Protein 2YC3 (pdb70)

Sequence (219 aa):
MEKSVSVILLAGGQGPKQYIPLLGQPIALYSFFTFSRMPEVKEIVVVCDPFFRDIFEEYEESIDVDLSFAIPGKEERQDSVYSGLQEIDVNSELVCIHDSARPLVNTEDVEKVLKDGSAVGAAVLGVPAKATIKEVNSDSLVVKTLDRKTLWEMQTPQVIKPELLLKKGFELVKSEGLEVTDDVSIVEYLKHPVYVSQGSSYTNIKVTTPDDDLLLAERILSSE

Secondary structure (DSSP, 8-state):
-TT-EEEEEE------GGGSEETTEEHHHHHHHHHHH-TTEEEEEEE--GGGHHHHHTTTTTSSSEEEEE---SSHHHHHHHHHTTS-TT-SEEEEEETT-TT--HHHHHHHHHHHHHHSEEEEEEE--S----B-TTS-B----S----EEEEEEEEE-HHHHHHHHHHHHHHT----STTHHHHHSSS--EEEE--TT-----SHHHHHHHHHHHT-

Solvent-accessible surface area: 12199 Å² total; per-residue (Å²): 173,132,87,14,2,0,0,0,0,16,3,23,48,151,106,59,72,14,20,59,72,1,121,68,44,31,0,0,6,37,0,0,40,13,0,4,162,5,80,41,0,64,11,0,0,0,0,0,50,66,163,37,76,114,43,0,83,134,69,50,170,94,20,106,13,86,20,38,41,7,93,32,34,185,94,66,47,56,11,8,103,27,0,3,92,87,18,42,147,116,8,112,10,0,0,7,0,10,2,18,17,5,14,6,59,46,131,14,0,68,88,0,8,131,18,0,58,62,43,0,2,3,4,0,0,6,36,30,168,72,125,84,100,121,89,64,119,110,91,111,78,50,170,44,178,90,228,140,102,79,88,98,57,9,4,0,25,1,6,84,15,132,21,9,75,127,0,23,116,56,23,178,92,113,69,52,126,41,97,78,70,32,7,17,20,115,79,18,211,74,83,55,104,58,2,91,14,33,100,54,3,35,77,4,83,56,97,99,16,32,105,54,0,56,141,39,35,90,183

Organism: Arabidopsis thaliana (NCBI:txid3702)

Radius of gyration: 17.46 Å; Cα contacts (8 Å, |Δi|>4): 418; chains: 1; bounding box: 42×39×46 Å

GO terms:
  GO:0050518 2-C-methyl-D-erythritol 4-phosphate cytidylyltransferase activity (F, IDA)
  GO:0019288 isopentenyl diphosphate biosynthetic process, methylerythritol 4-phosphate pathway (P, TAS)
  GO:0009507 chloroplast (C, HDA)
  GO:0009570 chloroplast stroma (C, HDA)

B-factor: mean 26.54, std 11.55, range [9.28, 81.13]

InterPro domains:
  IPR001228 2-C-methyl-D-erythritol 4-phosphate cytidylyltransferase [MF_00108] (78-298)
  IPR001228 2-C-methyl-D-erythritol 4-phosphate cytidylyltransferase [TIGR00453] (80-298)
  IPR018294 4-diphosphocytidyl-2C-methyl-D-erythritol synthase, conserved site [PS01295] (175-182)
  IPR029044 Nucleotide-diphospho-sugar transferases [G3DSA:3.90.550.10] (75-302)
  IPR029044 Nucleotide-diphospho-sugar transferases [SSF53448] (78-299)
  IPR034683 Cytidylyltransferase IspD/TarI [PF01128] (79-299)
  IPR034683 Cytidylyltransferase IspD/TarI [cd02516] (82-294)
  IPR050088 IspD/TarI cytidylyltransferase, baterial-type [PTHR32125] (73-301)

Structure (mmCIF, N/CA/C/O backbone):
data_2YC3
#
_entry.id   2YC3
#
_cell.length_a   74.600
_cell.length_b   74.600
_cell.length_c   220.500
_cell.angle_alpha   90.00
_cell.angle_beta   90.00
_cell.angle_gamma   120.00
#
_symmetry.space_group_name_H-M   'H 3 2'
#
loop_
_entity.id
_entity.type
_entity.pdbx_description
1 polymer '2-C-METHYL-D-ERYTHRITOL 4-PHOSPHATE CYTIDYLYLTRANSFERASE, CHLOROPLASTIC'
2 non-polymer 6-benzyl-5-chloro[1,2,4]triazolo[1,5-a]pyrimidin-7(3H)-one
3 non-polymer 'SODIUM ION'
4 non-polymer 'COPPER (II) ION'
5 non-polymer 'CADMIUM ION'
6 water water
#
loop_
_atom_site.group_PDB
_atom_site.id
_atom_site.type_symbol
_atom_site.label_atom_id
_atom_site.label_alt_id
_atom_site.label_comp_id
_atom_site.label_asym_id
_atom_site.label_entity_id
_atom_site.label_seq_id
_atom_site.pdbx_PDB_ins_code
_atom_site.Cartn_x
_atom_site.Cartn_y
_atom_site.Cartn_z
_atom_site.occupancy
_atom_site.B_iso_or_equiv
_atom_site.auth_seq_id
_atom_site.auth_comp_id
_atom_site.auth_asym_id
_atom_site.auth_atom_id
_atom_site.pdbx_PDB_model_num
ATOM 1 N N . MET A 1 1 ? -3.995 51.165 -11.030 1.00 43.55 75 MET A N 1
ATOM 2 C CA . MET A 1 1 ? -3.996 51.330 -9.523 1.00 45.32 75 MET A CA 1
ATOM 3 C C . MET A 1 1 ? -3.917 52.805 -9.181 1.00 43.61 75 MET A C 1
ATOM 4 O O . MET A 1 1 ? -2.974 53.513 -9.589 1.00 43.04 75 MET A O 1
ATOM 9 N N . GLU A 1 2 ? -4.907 53.255 -8.424 1.00 42.52 76 GLU A N 1
ATOM 10 C CA . GLU A 1 2 ? -4.989 54.620 -7.937 1.00 41.47 76 GLU A CA 1
ATOM 11 C C . GLU A 1 2 ? -3.795 54.945 -7.064 1.00 38.44 76 GLU A C 1
ATOM 12 O O . GLU A 1 2 ? -3.329 54.109 -6.284 1.00 38.50 76 GLU A O 1
ATOM 18 N N . LYS A 1 3 ? -3.292 56.162 -7.260 1.00 35.50 77 LYS A N 1
ATOM 19 C CA . LYS A 1 3 ? -2.197 56.685 -6.498 1.00 33.43 77 LYS A CA 1
ATOM 20 C C . LYS A 1 3 ? -1.030 55.725 -6.416 1.00 31.14 77 LYS A C 1
ATOM 21 O O . LYS A 1 3 ? -0.355 55.587 -5.375 1.00 32.76 77 LYS A O 1
ATOM 27 N N . SER A 1 4 ? -0.655 55.156 -7.543 1.00 28.45 78 SER A N 1
ATOM 28 C CA . SER A 1 4 ? 0.482 54.306 -7.606 1.00 27.68 78 SER A CA 1
ATOM 29 C C . SER A 1 4 ? 1.724 54.916 -8.344 1.00 24.98 78 SER A C 1
ATOM 30 O O . SER A 1 4 ? 2.873 54.425 -8.318 1.00 25.33 78 SER A O 1
ATOM 33 N N . VAL A 1 5 ? 1.488 55.985 -9.042 1.00 19.39 79 VAL A N 1
ATOM 34 C CA . VAL A 1 5 ? 2.522 56.549 -9.881 1.00 18.73 79 VAL A CA 1
ATOM 35 C C . VAL A 1 5 ? 3.051 57.838 -9.332 1.00 16.94 79 VAL A C 1
ATOM 36 O O . VAL A 1 5 ? 2.283 58.707 -8.896 1.00 16.51 79 VAL A O 1
ATOM 40 N N . SER A 1 6 ? 4.341 57.961 -9.339 1.00 16.59 80 SER A N 1
ATOM 41 C CA . SER A 1 6 ? 4.992 59.230 -9.105 1.00 17.17 80 SER A CA 1
ATOM 42 C C . SER A 1 6 ? 5.472 59.861 -10.383 1.00 17.45 80 SER A C 1
ATOM 43 O O . SER A 1 6 ? 6.177 59.168 -11.136 1.00 20.43 80 SER A O 1
ATOM 46 N N . VAL A 1 7 ? 5.174 61.087 -10.652 1.00 15.62 81 VAL A N 1
ATOM 47 C CA . VAL A 1 7 ? 5.631 61.816 -11.781 1.00 15.21 81 VAL A CA 1
ATOM 48 C C . VAL A 1 7 ? 6.839 62.609 -11.407 1.00 15.96 81 VAL A C 1
ATOM 49 O O . VAL A 1 7 ? 6.885 63.201 -10.344 1.00 18.94 81 VAL A O 1
ATOM 53 N N . ILE A 1 8 ? 7.861 62.576 -12.263 1.00 16.45 82 ILE A N 1
ATOM 54 C CA . ILE A 1 8 ? 8.958 63.531 -12.212 1.00 15.44 82 ILE A CA 1
ATOM 55 C C . ILE A 1 8 ? 8.835 64.425 -13.345 1.00 15.88 82 ILE A C 1
ATOM 56 O O . ILE A 1 8 ? 8.901 63.987 -14.526 1.00 17.32 82 ILE A O 1
ATOM 61 N N . LEU A 1 9 ? 8.501 65.719 -13.073 1.00 15.34 83 LEU A N 1
ATOM 62 C CA . LEU A 1 9 ? 8.286 66.686 -14.069 1.00 16.66 83 LEU A CA 1
ATOM 63 C C . LEU A 1 9 ? 9.569 67.515 -14.264 1.00 18.21 83 LEU A C 1
ATOM 64 O O . LEU A 1 9 ? 9.970 68.269 -13.362 1.00 19.16 83 LEU A O 1
ATOM 69 N N . LEU A 1 10 ? 10.186 67.373 -15.435 1.00 16.67 84 LEU A N 1
ATOM 70 C CA . LEU A 1 10 ? 11.466 68.005 -15.677 1.00 17.96 84 LEU A CA 1
ATOM 71 C C . LEU A 1 10 ? 11.205 69.396 -16.181 1.00 17.54 84 LEU A C 1
ATOM 72 O O . LEU A 1 10 ? 10.701 69.638 -17.275 1.00 18.90 84 LEU A O 1
ATOM 77 N N . ALA A 1 11 ? 11.583 70.353 -15.318 1.00 19.47 85 ALA A N 1
ATOM 78 C CA . ALA A 1 11 ? 11.341 71.771 -15.615 1.00 23.41 85 ALA A CA 1
ATOM 79 C C . ALA A 1 11 ? 12.587 72.623 -15.255 1.00 26.48 85 ALA A C 1
ATOM 80 O O . ALA A 1 11 ? 12.414 73.797 -14.844 1.00 29.04 85 ALA A O 1
ATOM 82 N N . GLY A 1 12 ? 13.763 72.044 -15.381 1.00 28.22 86 GLY A N 1
ATOM 83 C CA . GLY A 1 12 ? 15.051 72.697 -15.020 1.00 31.16 86 GLY A CA 1
ATOM 84 C C . GLY A 1 12 ? 15.835 73.293 -16.155 1.00 35.79 86 GLY A C 1
ATOM 85 O O . GLY A 1 12 ? 16.925 73.846 -15.920 1.00 36.97 86 GLY A O 1
ATOM 86 N N . GLY A 1 13 ? 15.370 73.204 -17.396 1.00 40.58 87 GLY A N 1
ATOM 87 C CA . GLY A 1 13 ? 16.099 73.834 -18.531 1.00 43.07 87 GLY A CA 1
ATOM 88 C C . GLY A 1 13 ? 16.158 75.377 -18.492 1.00 45.79 87 GLY A C 1
ATOM 89 O O . GLY A 1 13 ? 15.279 76.025 -17.903 1.00 44.38 87 GLY A O 1
ATOM 90 N N . GLN A 1 14 ? 17.196 75.957 -19.118 1.00 48.60 88 GLN A N 1
ATOM 91 C CA . GLN A 1 14 ? 17.531 77.403 -18.965 1.00 50.87 88 GLN A CA 1
ATOM 92 C C . GLN A 1 14 ? 17.840 78.184 -20.268 1.00 53.08 88 GLN A C 1
ATOM 93 O O . GLN A 1 14 ? 18.848 77.901 -20.982 1.00 54.68 88 GLN A O 1
ATOM 99 N N . GLY A 1 15 ? 17.019 79.207 -20.535 1.00 54.28 89 GLY A N 1
ATOM 100 C CA . GLY A 1 15 ? 17.117 80.028 -21.751 1.00 54.92 89 GLY A CA 1
ATOM 101 C C . GLY A 1 15 ? 18.494 80.617 -21.952 1.00 55.57 89 GLY A C 1
ATOM 102 O O . GLY A 1 15 ? 19.301 80.034 -22.671 1.00 57.40 89 GLY A O 1
ATOM 103 N N . PRO A 1 23 ? 12.901 81.024 -19.803 1.00 32.83 97 PRO A N 1
ATOM 104 C CA . PRO A 1 23 ? 12.962 79.624 -20.248 1.00 30.68 97 PRO A CA 1
ATOM 105 C C . PRO A 1 23 ? 11.661 79.200 -20.867 1.00 30.89 97 PRO A C 1
ATOM 106 O O . PRO A 1 23 ? 10.605 79.532 -20.313 1.00 29.05 97 PRO A O 1
ATOM 110 N N . LYS A 1 24 ? 11.738 78.419 -21.953 1.00 28.95 98 LYS A N 1
ATOM 111 C CA . LYS A 1 24 ? 10.630 78.177 -22.810 1.00 29.99 98 LYS A CA 1
ATOM 112 C C . LYS A 1 24 ? 9.514 77.464 -22.058 1.00 28.49 98 LYS A C 1
ATOM 113 O O . LYS A 1 24 ? 8.356 77.721 -22.339 1.00 29.37 98 LYS A O 1
ATOM 119 N N . GLN A 1 25 ? 9.843 76.642 -21.084 1.00 27.15 99 GLN A N 1
ATOM 120 C CA . GLN A 1 25 ? 8.826 75.896 -20.395 1.00 26.66 99 GLN A CA 1
ATOM 121 C C . GLN A 1 25 ? 7.961 76.727 -19.469 1.00 26.13 99 GLN A C 1
ATOM 122 O O . GLN A 1 25 ? 6.995 76.263 -18.978 1.00 25.11 99 GLN A O 1
ATOM 128 N N . TYR A 1 26 ? 8.338 77.990 -19.240 1.00 25.68 100 TYR A N 1
ATOM 129 C CA . TYR A 1 26 ? 7.519 78.889 -18.452 1.00 26.61 100 TYR A CA 1
ATOM 130 C C . TYR A 1 26 ? 6.813 79.926 -19.329 1.00 27.02 100 TYR A C 1
ATOM 131 O O . TYR A 1 26 ? 5.928 80.676 -18.849 1.00 29.88 100 TYR A O 1
ATOM 140 N N . ILE A 1 27 ? 7.097 79.985 -20.597 1.00 26.96 101 ILE A N 1
ATOM 141 C CA . ILE A 1 27 ? 6.382 80.874 -21.504 1.00 29.26 101 ILE A CA 1
ATOM 142 C C . ILE A 1 27 ? 4.923 80.435 -21.655 1.00 29.90 101 ILE A C 1
ATOM 143 O O . ILE A 1 27 ? 4.676 79.266 -21.724 1.00 27.82 101 ILE A O 1
ATOM 148 N N . PRO A 1 28 ? 3.932 81.355 -21.647 1.00 30.14 102 PRO A N 1
ATOM 149 C CA . PRO A 1 28 ? 2.540 80.893 -21.792 1.00 30.60 102 PRO A CA 1
ATOM 150 C C . PRO A 1 28 ? 2.066 80.446 -23.188 1.00 30.62 102 PRO A C 1
ATOM 151 O O . PRO A 1 28 ? 2.500 80.922 -24.247 1.00 32.31 102 PRO A O 1
ATOM 155 N N . LEU A 1 29 ? 1.060 79.574 -23.135 1.00 26.31 103 LEU A N 1
ATOM 156 C CA . LEU A 1 29 ? 0.241 79.190 -24.237 1.00 27.50 103 LEU A CA 1
ATOM 157 C C . LEU A 1 29 ? -1.155 79.530 -23.666 1.00 27.25 103 LEU A C 1
ATOM 158 O O . LEU A 1 29 ? -1.519 79.091 -22.562 1.00 26.28 103 LEU A O 1
ATOM 163 N N . LEU A 1 30 ? -1.900 80.418 -24.346 1.00 30.05 104 LEU A N 1
ATOM 164 C CA . LEU A 1 30 ? -3.268 80.764 -23.868 1.00 29.11 104 LEU A CA 1
ATOM 165 C C . LEU A 1 30 ? -3.298 81.187 -22.424 1.00 30.16 104 LEU A C 1
ATOM 166 O O . LEU A 1 30 ? -4.152 80.826 -21.644 1.00 31.78 104 LEU A O 1
ATOM 171 N N . GLY A 1 31 ? -2.240 81.935 -22.078 1.00 31.17 105 GLY A N 1
ATOM 172 C CA . GLY A 1 31 ? -2.041 82.481 -20.799 1.00 31.66 105 GLY A CA 1
ATOM 173 C C . GLY A 1 31 ? -1.557 81.656 -19.706 1.00 31.52 105 GLY A C 1
ATOM 174 O O . GLY A 1 31 ? -1.483 82.115 -18.569 1.00 33.59 105 GLY A O 1
ATOM 175 N N . GLN A 1 32 ? -1.202 80.392 -20.007 1.00 27.80 106 GLN A N 1
ATOM 176 C CA . GLN A 1 32 ? -0.794 79.550 -18.939 1.00 26.89 106 GLN A CA 1
ATOM 177 C C . GLN A 1 32 ? 0.649 79.064 -19.263 1.00 23.70 106 GLN A C 1
ATOM 178 O O . GLN A 1 32 ? 0.843 78.570 -20.339 1.00 25.19 106 GLN A O 1
ATOM 184 N N . PRO A 1 33 ? 1.540 79.164 -18.289 1.00 23.83 107 PRO A N 1
ATOM 185 C CA . PRO A 1 33 ? 2.922 78.692 -18.524 1.00 22.92 107 PRO A CA 1
ATOM 186 C C . PRO A 1 33 ? 2.870 77.256 -19.069 1.00 22.91 107 PRO A C 1
ATOM 187 O O . PRO A 1 33 ? 2.148 76.396 -18.512 1.00 23.72 107 PRO A O 1
ATOM 191 N N . ILE A 1 34 ? 3.662 77.044 -20.107 1.00 20.85 108 ILE A N 1
ATOM 192 C CA . ILE A 1 34 ? 3.766 75.704 -20.721 1.00 20.31 108 ILE A CA 1
ATOM 193 C C . ILE A 1 34 ? 3.897 74.590 -19.680 1.00 18.02 108 ILE A C 1
ATOM 194 O O . ILE A 1 34 ? 3.121 73.555 -19.842 1.00 18.09 108 ILE A O 1
ATOM 199 N N . ALA A 1 35 ? 4.709 74.663 -18.642 1.00 18.77 109 ALA A N 1
ATOM 200 C CA . ALA A 1 35 ? 4.933 73.583 -17.674 1.00 18.30 109 ALA A CA 1
ATOM 201 C C . ALA A 1 35 ? 3.651 73.147 -16.989 1.00 20.11 109 ALA A C 1
ATOM 202 O O . ALA A 1 35 ? 3.519 72.041 -16.575 1.00 20.41 109 ALA A O 1
ATOM 204 N N . LEU A 1 36 ? 2.720 74.079 -16.846 1.00 19.72 110 LEU A N 1
ATOM 205 C CA . LEU A 1 36 ? 1.526 73.750 -16.083 1.00 19.02 110 LEU A CA 1
ATOM 206 C C . LEU A 1 36 ? 0.601 72.849 -16.871 1.00 17.82 110 LEU A C 1
ATOM 207 O O . LEU A 1 36 ? -0.235 72.166 -16.261 1.00 18.32 110 LEU A O 1
ATOM 212 N N . TYR A 1 37 ? 0.654 72.872 -18.188 1.00 17.29 111 TYR A N 1
ATOM 213 C CA . TYR A 1 37 ? -0.241 72.015 -18.975 1.00 17.25 111 TYR A CA 1
ATOM 214 C C . TYR A 1 37 ? -0.078 70.535 -18.609 1.00 17.52 111 TYR A C 1
ATOM 215 O O . TYR A 1 37 ? -1.061 69.818 -18.285 1.00 17.39 111 TYR A O 1
ATOM 224 N N . SER A 1 38 ? 1.154 70.053 -18.723 1.00 16.41 112 SER A N 1
ATOM 225 C CA . SER A 1 38 ? 1.315 68.600 -18.409 1.00 16.39 112 SER A CA 1
ATOM 226 C C . SER A 1 38 ? 1.128 68.371 -16.930 1.00 15.86 112 SER A C 1
ATOM 227 O O . SER A 1 38 ? 0.627 67.336 -16.480 1.00 15.90 112 SER A O 1
ATOM 230 N N . PHE A 1 39 ? 1.550 69.333 -16.082 1.00 16.12 113 PHE A N 1
ATOM 231 C CA . PHE A 1 39 ? 1.398 69.247 -14.661 1.00 16.36 113 PHE A CA 1
ATOM 232 C C . PHE A 1 39 ? -0.100 68.920 -14.306 1.00 16.45 113 PHE A C 1
ATOM 233 O O . PHE A 1 39 ? -0.362 68.040 -13.498 1.00 16.55 113 PHE A O 1
ATOM 241 N N . PHE A 1 40 ? -0.995 69.702 -14.912 1.00 16.46 114 PHE A N 1
ATOM 242 C CA . PHE A 1 40 ? -2.418 69.506 -14.653 1.00 17.35 114 PHE A CA 1
ATOM 243 C C . PHE A 1 40 ? -2.958 68.232 -15.240 1.00 16.44 114 PHE A C 1
ATOM 244 O O . PHE A 1 40 ? -3.766 67.560 -14.634 1.00 17.00 114 PHE A O 1
ATOM 252 N N . THR A 1 41 ? -2.450 67.864 -16.407 1.00 15.55 115 THR A N 1
ATOM 253 C CA . THR A 1 41 ? -2.851 66.573 -17.036 1.00 15.30 115 THR A CA 1
ATOM 254 C C . THR A 1 41 ? -2.533 65.468 -16.043 1.00 15.31 115 THR A C 1
ATOM 255 O O . THR A 1 41 ? -3.367 64.604 -15.756 1.00 16.36 115 THR A O 1
ATOM 259 N N . PHE A 1 42 ? -1.331 65.427 -15.492 1.00 15.65 116 PHE A N 1
ATOM 260 C CA . PHE A 1 42 ? -0.973 64.391 -14.575 1.00 15.45 116 PHE A CA 1
ATOM 261 C C . PHE A 1 42 ? -1.791 64.479 -13.271 1.00 15.08 116 PHE A C 1
ATOM 262 O O . PHE A 1 42 ? -2.206 63.476 -12.719 1.00 16.45 116 PHE A O 1
ATOM 270 N N . SER A 1 43 ? -1.981 65.708 -12.794 1.00 16.60 117 SER A N 1
ATOM 271 C CA . SER A 1 43 ? -2.623 65.864 -11.463 1.00 16.67 117 SER A CA 1
ATOM 272 C C . SER A 1 43 ? -4.004 65.293 -11.446 1.00 18.29 117 SER A C 1
ATOM 273 O O . SER A 1 43 ? -4.428 64.805 -10.454 1.00 19.02 117 SER A O 1
ATOM 276 N N . ARG A 1 44 ? -4.693 65.347 -12.552 1.00 18.08 118 ARG A N 1
ATOM 277 C CA . ARG A 1 44 ? -6.092 64.901 -12.600 1.00 19.81 118 ARG A CA 1
ATOM 278 C C . ARG A 1 44 ? -6.224 63.380 -12.719 1.00 19.62 118 ARG A C 1
ATOM 279 O O . ARG A 1 44 ? -7.300 62.811 -12.571 1.00 21.19 118 ARG A O 1
ATOM 287 N N . MET A 1 45 ? -5.142 62.726 -13.084 1.00 16.78 119 MET A N 1
ATOM 288 C CA . MET A 1 45 ? -5.216 61.290 -13.268 1.00 16.82 119 MET A CA 1
ATOM 289 C C . MET A 1 45 ? -5.258 60.559 -11.940 1.00 16.25 119 MET A C 1
ATOM 290 O O . MET A 1 45 ? -4.368 60.723 -11.091 1.00 17.16 119 MET A O 1
ATOM 295 N N . PRO A 1 46 ? -6.232 59.685 -11.692 1.00 18.19 120 PRO A N 1
ATOM 296 C CA . PRO A 1 46 ? -6.288 59.001 -10.381 1.00 17.80 120 PRO A CA 1
ATOM 297 C C . PRO A 1 46 ? -5.058 58.168 -10.070 1.00 19.41 120 PRO A C 1
ATOM 298 O O . PRO A 1 46 ? -4.685 58.041 -8.891 1.00 20.89 120 PRO A O 1
ATOM 302 N N . GLU A 1 47 ? -4.397 57.626 -11.127 1.00 17.35 121 GLU A N 1
ATOM 303 C CA . GLU A 1 47 ? -3.205 56.877 -10.999 1.00 17.34 121 GLU A CA 1
ATOM 304 C C . GLU A 1 47 ? -2.060 57.663 -10.284 1.00 16.14 121 GLU A C 1
ATOM 305 O O . GLU A 1 47 ? -1.154 57.051 -9.724 1.00 18.03 121 GLU A O 1
ATOM 311 N N . VAL A 1 48 ? -2.050 58.956 -10.523 1.00 16.83 122 VAL A N 1
ATOM 312 C CA . VAL A 1 48 ? -0.909 59.749 -10.106 1.00 16.55 122 VAL A CA 1
ATOM 313 C C . VAL A 1 48 ? -1.124 60.206 -8.655 1.00 17.74 122 VAL A C 1
ATOM 314 O O . VAL A 1 48 ? -2.077 60.919 -8.349 1.00 19.56 122 VAL A O 1
ATOM 318 N N . LYS A 1 49 ? -0.142 59.805 -7.877 1.00 18.00 123 LYS A N 1
ATOM 319 C CA . LYS A 1 49 ? -0.121 60.092 -6.392 1.00 20.11 123 LYS A CA 1
ATOM 320 C C . LYS A 1 49 ? 0.581 61.392 -6.130 1.00 20.18 123 LYS A C 1
ATOM 321 O O . LYS A 1 49 ? 0.226 62.121 -5.192 1.00 20.59 123 LYS A O 1
ATOM 327 N N . GLU A 1 50 ? 1.645 61.642 -6.858 1.00 20.14 124 GLU A N 1
ATOM 328 C CA . GLU A 1 50 ? 2.528 62.731 -6.530 1.00 21.24 124 GLU A CA 1
ATOM 329 C C . GLU A 1 50 ? 3.219 63.210 -7.747 1.00 19.23 124 GLU A C 1
ATOM 330 O O . GLU A 1 50 ? 3.443 62.384 -8.645 1.00 17.25 124 GLU A O 1
ATOM 336 N N . ILE A 1 51 ? 3.607 64.497 -7.779 1.00 19.26 125 ILE A N 1
ATOM 337 C CA . ILE A 1 51 ? 4.409 65.114 -8.790 1.00 18.71 125 ILE A CA 1
ATOM 338 C C . ILE A 1 51 ? 5.614 65.742 -8.100 1.00 18.94 125 ILE A C 1
ATOM 339 O O . ILE A 1 51 ? 5.461 66.624 -7.266 1.00 22.07 125 ILE A O 1
ATOM 344 N N . VAL A 1 52 ? 6.798 65.261 -8.431 1.00 17.62 126 VAL A N 1
ATOM 345 C CA . VAL A 1 52 ? 8.060 65.867 -8.103 1.00 18.19 126 VAL A CA 1
ATOM 346 C C . VAL A 1 52 ? 8.461 66.780 -9.200 1.00 17.80 126 VAL A C 1
ATOM 347 O O . VAL A 1 52 ? 8.807 66.303 -10.310 1.00 17.93 126 VAL A O 1
ATOM 351 N N . VAL A 1 53 ? 8.409 68.101 -9.022 1.00 18.12 127 VAL A N 1
ATOM 352 C CA . VAL A 1 53 ? 8.807 69.039 -9.994 1.00 18.82 127 VAL A CA 1
ATOM 353 C C . VAL A 1 53 ? 10.299 69.296 -9.786 1.00 19.81 127 VAL A C 1
ATOM 354 O O . VAL A 1 53 ? 10.703 69.700 -8.728 1.00 21.20 127 VAL A O 1
ATOM 358 N N . VAL A 1 54 ? 11.043 69.169 -10.862 1.00 19.21 128 VAL A N 1
ATOM 359 C CA . VAL A 1 54 ? 12.487 69.488 -10.838 1.00 18.13 128 VAL A CA 1
ATOM 360 C C . VAL A 1 54 ? 12.616 70.819 -11.513 1.00 19.47 128 VAL A C 1
ATOM 361 O O . VAL A 1 54 ? 12.498 71.008 -12.676 1.00 20.82 128 VAL A O 1
ATOM 365 N N . CYS A 1 55 ? 12.899 71.843 -10.680 1.00 20.44 129 CYS A N 1
ATOM 366 C CA . CYS A 1 55 ? 12.981 73.191 -11.220 1.00 22.08 129 CYS A CA 1
ATOM 367 C C . CYS A 1 55 ? 13.842 74.063 -10.307 1.00 21.47 129 CYS A C 1
ATOM 368 O O . CYS A 1 55 ? 14.084 73.721 -9.186 1.00 21.22 129 CYS A O 1
ATOM 371 N N . ASP A 1 56 ? 14.367 75.076 -10.902 1.00 24.85 130 ASP A N 1
ATOM 372 C CA . ASP A 1 56 ? 15.074 76.093 -10.113 1.00 26.41 130 ASP A CA 1
ATOM 373 C C . ASP A 1 56 ? 14.120 76.679 -9.110 1.00 27.26 130 ASP A C 1
ATOM 374 O O . ASP A 1 56 ? 12.949 76.935 -9.455 1.00 25.84 130 ASP A O 1
ATOM 379 N N . PRO A 1 57 ? 14.556 76.814 -7.844 1.00 27.82 131 PRO A N 1
ATOM 380 C CA . PRO A 1 57 ? 13.743 77.491 -6.801 1.00 29.36 131 PRO A CA 1
ATOM 381 C C . PRO A 1 57 ? 12.978 78.735 -7.238 1.00 28.25 131 PRO A C 1
ATOM 382 O O . PRO A 1 57 ? 11.805 78.914 -6.785 1.00 29.62 131 PRO A O 1
ATOM 386 N N . PHE A 1 58 ? 13.525 79.504 -8.163 1.00 28.33 132 PHE A N 1
ATOM 387 C CA . PHE A 1 58 ? 12.906 80.702 -8.653 1.00 27.94 132 PHE A CA 1
ATOM 388 C C . PHE A 1 58 ? 11.517 80.435 -9.186 1.00 27.49 132 PHE A C 1
ATOM 389 O O . PHE A 1 58 ? 10.629 81.235 -8.993 1.00 28.78 132 PHE A O 1
ATOM 397 N N . PHE A 1 59 ? 11.273 79.248 -9.747 1.00 25.12 133 PHE A N 1
ATOM 398 C CA . PHE A 1 59 ? 10.004 79.024 -10.436 1.00 26.49 133 PHE A CA 1
ATOM 399 C C . PHE A 1 59 ? 9.062 78.202 -9.628 1.00 25.29 133 PHE A C 1
ATOM 400 O O . PHE A 1 59 ? 8.003 77.827 -10.143 1.00 25.54 133 PHE A O 1
ATOM 408 N N . ARG A 1 60 ? 9.429 77.758 -8.459 1.00 24.60 134 ARG A N 1
ATOM 409 C CA . ARG A 1 60 ? 8.553 76.968 -7.650 1.00 25.35 134 ARG A CA 1
ATOM 410 C C . ARG A 1 60 ? 7.130 77.472 -7.488 1.00 26.49 134 ARG A C 1
ATOM 411 O O . ARG A 1 60 ? 6.185 76.655 -7.449 1.00 25.27 134 ARG A O 1
ATOM 419 N N . ASP A 1 61 ? 6.987 78.774 -7.320 1.00 25.63 135 ASP A N 1
ATOM 420 C CA . ASP A 1 61 ? 5.669 79.345 -7.084 1.00 28.96 135 ASP A CA 1
ATOM 421 C C . ASP A 1 61 ? 4.709 79.100 -8.192 1.00 28.16 135 ASP A C 1
ATOM 422 O O . ASP A 1 61 ? 3.499 79.118 -7.993 1.00 29.42 135 ASP A O 1
ATOM 427 N N . ILE A 1 62 ? 5.210 78.908 -9.373 1.00 27.02 136 ILE A N 1
ATOM 428 C CA . ILE A 1 62 ? 4.385 78.584 -10.524 1.00 26.81 136 ILE A CA 1
ATOM 429 C C . ILE A 1 62 ? 3.509 77.355 -10.262 1.00 26.29 136 ILE A C 1
ATOM 430 O O . ILE A 1 62 ? 2.280 77.359 -10.583 1.00 25.41 136 ILE A O 1
ATOM 435 N N . PHE A 1 63 ? 4.109 76.377 -9.598 1.00 24.34 137 PHE A N 1
ATOM 436 C CA . PHE A 1 63 ? 3.449 75.140 -9.279 1.00 23.68 137 PHE A CA 1
ATOM 437 C C . PHE A 1 63 ? 2.814 75.181 -7.908 1.00 24.66 137 PHE A C 1
ATOM 438 O O . PHE A 1 63 ? 1.675 74.734 -7.762 1.00 26.24 137 PHE A O 1
ATOM 446 N N . GLU A 1 64 ? 3.489 75.782 -6.893 1.00 26.32 138 GLU A N 1
ATOM 447 C CA . GLU A 1 64 ? 2.988 75.759 -5.494 1.00 26.77 138 GLU A CA 1
ATOM 448 C C . GLU A 1 64 ? 1.639 76.496 -5.394 1.00 25.45 138 GLU A C 1
ATOM 449 O O . GLU A 1 64 ? 0.852 76.145 -4.556 1.00 26.39 138 GLU A O 1
ATOM 455 N N . GLU A 1 65 ? 1.412 77.438 -6.267 1.00 25.90 139 GLU A N 1
ATOM 456 C CA . GLU A 1 65 ? 0.144 78.162 -6.264 1.00 27.26 139 GLU A CA 1
ATOM 457 C C . GLU A 1 65 ? -1.055 77.225 -6.319 1.00 26.68 139 GLU A C 1
ATOM 458 O O . GLU A 1 65 ? -2.152 77.480 -5.768 1.00 28.65 139 GLU A O 1
ATOM 464 N N . TYR A 1 66 ? -0.890 76.148 -7.076 1.00 24.43 140 TYR A N 1
ATOM 465 C CA . TYR A 1 66 ? -1.953 75.182 -7.235 1.00 24.49 140 TYR A CA 1
ATOM 466 C C . TYR A 1 66 ? -1.968 74.013 -6.290 1.00 24.21 140 TYR A C 1
ATOM 467 O O . TYR A 1 66 ? -2.779 73.069 -6.471 1.00 23.58 140 TYR A O 1
ATOM 476 N N . GLU A 1 67 ? -1.041 73.940 -5.343 1.00 24.32 141 GLU A N 1
ATOM 477 C CA . GLU A 1 67 ? -0.959 72.832 -4.462 1.00 26.46 141 GLU A CA 1
ATOM 478 C C . GLU A 1 67 ? -2.224 72.376 -3.781 1.00 27.92 141 GLU A C 1
ATOM 479 O O . GLU A 1 67 ? -2.481 71.209 -3.672 1.00 27.93 141 GLU A O 1
ATOM 485 N N . GLU A 1 68 ? -3.050 73.295 -3.280 1.00 29.69 142 GLU A N 1
ATOM 486 C CA . GLU A 1 68 ? -4.208 72.800 -2.572 1.00 31.65 142 GLU A CA 1
ATOM 487 C C . GLU A 1 68 ? -5.343 72.427 -3.523 1.00 32.23 142 GLU A C 1
ATOM 488 O O . GLU A 1 68 ? -6.298 71.791 -3.104 1.00 35.25 142 GLU A O 1
ATOM 494 N N . SER A 1 69 ? -5.229 72.840 -4.785 1.00 28.26 143 SER A N 1
ATOM 495 C CA . SER A 1 69 ? -6.229 72.603 -5.805 1.00 29.80 143 SER A CA 1
ATOM 496 C C . SER A 1 69 ? -6.072 71.323 -6.587 1.00 27.99 143 SER A C 1
ATOM 497 O O . SER A 1 69 ? -6.970 70.942 -7.299 1.00 31.82 143 SER A O 1
ATOM 500 N N . ILE A 1 70 ? -4.921 70.726 -6.485 1.00 26.19 144 ILE A N 1
ATOM 501 C CA . ILE A 1 70 ? -4.598 69.533 -7.280 1.00 25.19 144 ILE A CA 1
ATOM 502 C C . ILE A 1 70 ? -4.698 68.312 -6.433 1.00 24.88 144 ILE A C 1
ATOM 503 O O . ILE A 1 70 ? -4.368 68.357 -5.210 1.00 28.39 144 ILE A O 1
ATOM 508 N N . ASP A 1 71 ? -5.102 67.180 -7.050 1.00 24.54 145 ASP A N 1
ATOM 509 C CA . ASP A 1 71 ? -5.266 65.962 -6.302 1.00 26.35 145 ASP A CA 1
ATOM 510 C C . ASP A 1 71 ? -4.000 65.050 -6.365 1.00 25.26 145 ASP A C 1
ATOM 511 O O . ASP A 1 71 ? -4.067 63.846 -6.677 1.00 24.71 145 ASP A O 1
ATOM 516 N N . VAL A 1 72 ? -2.874 65.668 -6.064 1.00 24.17 146 VAL A N 1
ATOM 517 C CA . VAL A 1 72 ? -1.623 64.979 -5.914 1.00 23.31 146 VAL A CA 1
ATOM 518 C C . VAL A 1 72 ? -0.833 65.698 -4.821 1.00 23.80 146 VAL A C 1
ATOM 519 O O . VAL A 1 72 ? -1.110 66.872 -4.524 1.00 26.03 146 VAL A O 1
ATOM 523 N N . ASP A 1 73 ? 0.157 65.005 -4.303 1.00 21.46 147 ASP A N 1
ATOM 524 C CA . ASP A 1 73 ? 1.194 65.608 -3.468 1.00 22.83 147 ASP A CA 1
ATOM 525 C C . ASP A 1 73 ? 2.183 66.266 -4.391 1.00 22.59 147 ASP A C 1
ATOM 526 O O . ASP A 1 73 ? 2.489 65.759 -5.468 1.00 26.16 147 ASP A O 1
ATOM 531 N N . LEU A 1 74 ? 2.709 67.402 -3.978 1.00 23.71 148 LEU A N 1
ATOM 532 C CA . LEU A 1 74 ? 3.656 68.152 -4.706 1.00 22.40 148 LEU A CA 1
ATOM 533 C C . LEU A 1 74 ? 4.923 68.203 -3.919 1.00 22.95 148 LEU A C 1
ATOM 534 O O . LEU A 1 74 ? 4.933 68.615 -2.719 1.00 25.96 148 LEU A O 1
ATOM 539 N N .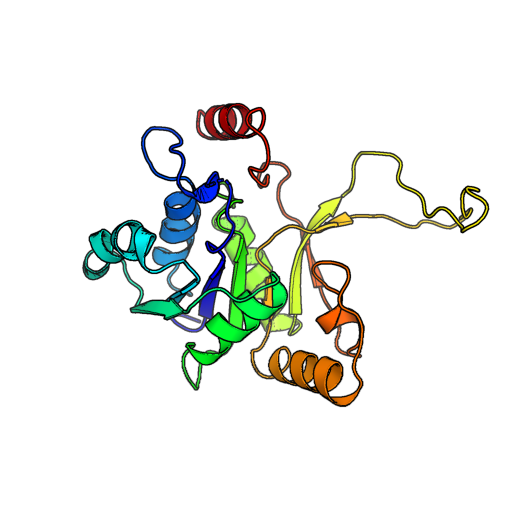 SER A 1 75 ? 5.982 67.918 -4.620 1.00 23.32 149 SER A N 1
ATOM 540 C CA . SER A 1 75 ? 7.373 67.965 -4.062 1.00 23.33 149 SER A CA 1
ATOM 541 C C . SER A 1 75 ? 8.253 68.614 -5.122 1.00 23.54 149 SER A C 1
ATOM 542 O O . SER A 1 75 ? 7.897 68.689 -6.319 1.00 22.52 149 SER A O 1
ATOM 545 N N . PHE A 1 76 ? 9.442 69.083 -4.676 1.00 21.36 150 PHE A N 1
ATOM 546 C CA . PHE A 1 76 ? 10.392 69.744 -5.547 1.00 20.28 150 PHE A CA 1
ATOM 547 C C . PHE A 1 76 ? 11.758 69.051 -5.408 1.00 20.34 150 PHE A C 1
ATOM 548 O O . PHE A 1 76 ? 12.072 68.475 -4.366 1.00 23.57 150 PHE A O 1
ATOM 556 N N . ALA A 1 77 ? 12.484 69.123 -6.510 1.00 20.46 151 ALA A N 1
ATOM 557 C CA . ALA A 1 77 ? 13.878 68.718 -6.505 1.00 20.53 151 ALA A CA 1
ATOM 558 C C . ALA A 1 77 ? 14.650 69.732 -7.306 1.00 20.33 151 ALA A C 1
ATOM 559 O O . ALA A 1 77 ? 14.185 70.468 -8.180 1.00 20.57 151 ALA A O 1
ATOM 561 N N . ILE A 1 78 ? 15.968 69.765 -6.975 1.00 22.38 152 ILE A N 1
ATOM 562 C CA . ILE A 1 78 ? 16.843 70.682 -7.629 1.00 24.48 152 ILE A CA 1
ATOM 563 C C . ILE A 1 78 ? 17.363 70.134 -8.932 1.00 21.46 152 ILE A C 1
ATOM 564 O O . ILE A 1 78 ? 17.775 68.963 -8.888 1.00 24.65 152 ILE A O 1
ATOM 569 N N . PRO A 1 79 ? 17.381 70.909 -10.016 1.00 22.28 153 PRO A N 1
ATOM 570 C CA . PRO A 1 79 ? 17.967 70.453 -11.267 1.00 22.40 153 PRO A CA 1
ATOM 571 C C . PRO A 1 79 ? 19.434 70.098 -11.107 1.00 23.39 153 PRO A C 1
ATOM 572 O O . PRO A 1 79 ? 20.136 70.678 -10.270 1.00 26.81 153 PRO A O 1
ATOM 576 N N . GLY A 1 80 ? 19.842 69.111 -11.878 1.00 22.78 154 GLY A N 1
ATOM 577 C CA . GLY A 1 80 ? 21.253 68.813 -12.037 1.00 24.89 154 GLY A CA 1
ATOM 578 C C . GLY A 1 80 ? 21.801 69.373 -13.293 1.00 24.33 154 GLY A C 1
ATOM 579 O O . GLY A 1 80 ? 21.196 70.110 -14.072 1.00 24.84 154 GLY A O 1
ATOM 580 N N . LYS A 1 81 ? 23.044 68.971 -13.589 1.00 25.72 155 LYS A N 1
ATOM 581 C CA . LYS A 1 81 ? 23.692 69.576 -14.770 1.00 26.92 155 LYS A CA 1
ATOM 582 C C . LYS A 1 81 ? 23.142 69.151 -16.114 1.00 25.39 155 LYS A C 1
ATOM 583 O O . LYS A 1 81 ? 22.958 69.925 -17.020 1.00 26.98 155 LYS A O 1
ATOM 589 N N A GLU A 1 82 ? 22.865 67.861 -16.228 0.50 24.26 156 GLU A N 1
ATOM 590 N N B GLU A 1 82 ? 22.894 67.852 -16.246 0.50 24.72 156 GLU A N 1
ATOM 591 C CA A GLU A 1 82 ? 22.362 67.301 -17.468 0.50 23.54 156 GLU A CA 1
ATOM 592 C CA B GLU A 1 82 ? 22.377 67.292 -17.490 0.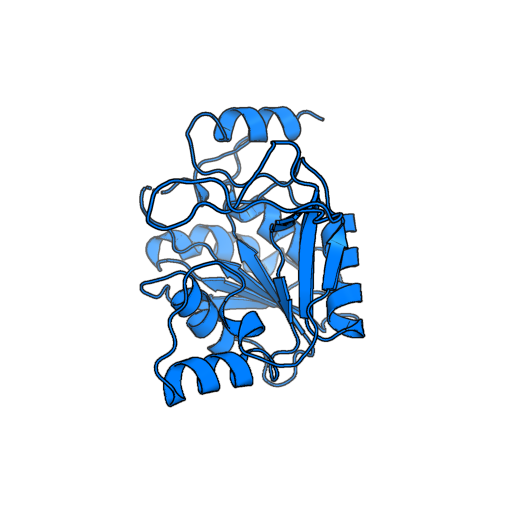50 24.20 156 GLU A CA 1
ATOM 593 C C A GLU A 1 82 ? 20.967 66.728 -17.137 0.50 21.17 156 GLU A C 1
ATOM 594 C C B GLU A 1 82 ? 20.983 66.713 -17.144 0.50 21.67 156 GLU A C 1
ATOM 595 O O A GLU A 1 82 ? 20.651 66.548 -15.965 0.50 21.84 156 GLU A O 1
ATOM 596 O O B GLU A 1 82 ? 20.683 66.523 -15.970 0.50 22.15 156 GLU A O 1
ATOM 607 N N . ARG A 1 83 ? 20.214 66.431 -18.180 1.00 21.64 157 ARG A N 1
ATOM 608 C CA . ARG A 1 83 ? 18.858 65.948 -17.982 1.00 19.37 157 ARG A CA 1
ATOM 609 C C . ARG A 1 83 ? 18.800 64.735 -17.055 1.00 19.18 157 ARG A C 1
ATOM 610 O O . ARG A 1 83 ? 17.973 64.621 -16.166 1.00 18.53 157 ARG A O 1
ATOM 618 N N . GLN A 1 84 ? 19.691 63.749 -17.299 1.00 18.57 158 GLN A N 1
ATOM 619 C CA . GLN A 1 84 ? 19.739 62.578 -16.440 1.00 19.77 158 GLN A CA 1
ATOM 620 C C . GLN A 1 84 ? 19.990 62.805 -14.979 1.00 17.95 158 GLN A C 1
ATOM 621 O O . GLN A 1 84 ? 19.541 62.088 -14.079 1.00 19.91 158 GLN A O 1
ATOM 627 N N . ASP A 1 85 ? 20.756 63.882 -14.690 1.00 20.73 159 ASP A N 1
ATOM 628 C CA . ASP A 1 85 ? 21.014 64.318 -13.333 1.00 19.78 159 ASP A CA 1
ATOM 629 C C . ASP A 1 85 ? 19.764 64.911 -12.641 1.00 17.81 159 ASP A C 1
ATOM 630 O O . ASP A 1 85 ? 19.526 64.653 -11.457 1.00 19.64 159 ASP A O 1
ATOM 635 N N . SER A 1 86 ? 18.993 65.594 -13.453 1.00 18.60 160 SER A N 1
ATOM 636 C CA . SER A 1 86 ? 17.682 66.113 -13.051 1.00 17.67 160 SER A CA 1
ATOM 637 C C . SER A 1 86 ? 16.700 64.960 -12.747 1.00 18.00 160 SER A C 1
ATOM 638 O O . SER A 1 86 ? 15.998 64.980 -11.754 1.00 18.22 160 SER A O 1
ATOM 641 N N . VAL A 1 87 ? 16.729 63.955 -13.643 1.00 16.67 161 VAL A N 1
ATOM 642 C CA . VAL A 1 87 ? 15.963 62.751 -13.355 1.00 15.72 161 VAL A CA 1
ATOM 643 C C . VAL A 1 87 ? 16.352 62.175 -12.024 1.00 16.85 161 VAL A C 1
ATOM 644 O O . VAL A 1 87 ? 15.495 61.804 -11.215 1.00 16.89 161 VAL A O 1
ATOM 648 N N . TYR A 1 88 ? 17.679 62.009 -11.767 1.00 18.96 162 TYR A N 1
ATOM 649 C CA . TYR A 1 88 ? 18.114 61.354 -10.568 1.00 18.40 162 TYR A CA 1
ATOM 650 C C . TYR A 1 88 ? 17.707 62.174 -9.297 1.00 17.81 162 TYR A C 1
ATOM 651 O O . TYR A 1 88 ? 17.336 61.594 -8.319 1.00 18.14 162 TYR A O 1
ATOM 660 N N . SER A 1 89 ? 17.784 63.481 -9.419 1.00 19.11 163 SER A N 1
ATOM 661 C CA . SER A 1 89 ? 17.397 64.377 -8.337 1.00 18.83 163 SER A CA 1
ATOM 662 C C . SER A 1 89 ? 15.931 64.215 -7.978 1.00 18.23 163 SER A C 1
ATOM 663 O O . SER A 1 89 ? 15.575 63.963 -6.833 1.00 20.18 163 SER A O 1
ATOM 666 N N . GLY A 1 90 ? 15.092 64.095 -9.020 1.00 17.21 164 GLY A N 1
ATOM 667 C CA . GLY A 1 90 ? 13.673 63.893 -8.791 1.00 18.18 164 GLY A CA 1
ATOM 668 C C . GLY A 1 90 ? 13.450 62.561 -8.213 1.00 17.28 164 GLY A C 1
ATOM 669 O O . GLY A 1 90 ? 12.604 62.373 -7.330 1.00 17.93 164 GLY A O 1
ATOM 670 N N . LEU A 1 91 ? 14.186 61.548 -8.715 1.00 17.61 165 LEU A N 1
ATOM 671 C CA . LEU A 1 91 ? 14.014 60.232 -8.263 1.00 19.12 165 LEU A CA 1
ATOM 672 C C . LEU A 1 91 ? 14.226 60.079 -6.707 1.00 20.33 165 LEU A C 1
ATOM 673 O O . LEU A 1 91 ? 13.598 59.239 -6.055 1.00 19.78 165 LEU A O 1
ATOM 678 N N . GLN A 1 92 ? 15.118 60.915 -6.148 1.00 21.12 166 GLN A N 1
ATOM 679 C CA . GLN A 1 92 ? 15.405 60.789 -4.730 1.00 22.46 166 GLN A CA 1
ATOM 680 C C . GLN A 1 92 ? 14.241 61.318 -3.880 1.00 23.05 166 GLN A C 1
ATOM 681 O O . GLN A 1 92 ? 14.233 61.053 -2.692 1.00 23.38 166 GLN A O 1
ATOM 687 N N . GLU A 1 93 ? 13.312 62.049 -4.500 1.00 21.03 167 GLU A N 1
ATOM 688 C CA . GLU A 1 93 ? 12.142 62.589 -3.815 1.00 19.76 167 GLU A CA 1
ATOM 689 C C . GLU A 1 93 ? 10.850 61.843 -3.898 1.00 21.08 167 GLU A C 1
ATOM 690 O O . GLU A 1 93 ? 9.863 62.183 -3.244 1.00 22.08 167 GLU A O 1
ATOM 696 N N . ILE A 1 94 ? 10.819 60.799 -4.734 1.00 20.09 168 ILE A N 1
ATOM 697 C CA . ILE A 1 94 ? 9.560 60.078 -4.871 1.00 20.08 168 ILE A CA 1
ATOM 698 C C . ILE A 1 94 ? 9.251 59.190 -3.658 1.00 20.46 168 ILE A C 1
ATOM 699 O O . ILE A 1 94 ? 10.142 58.817 -2.865 1.00 24.19 168 ILE A O 1
ATOM 704 N N . ASP A 1 95 ? 8.009 58.784 -3.491 1.00 24.15 169 ASP A N 1
ATOM 705 C CA . ASP A 1 95 ? 7.587 57.935 -2.427 1.00 26.61 169 ASP A CA 1
A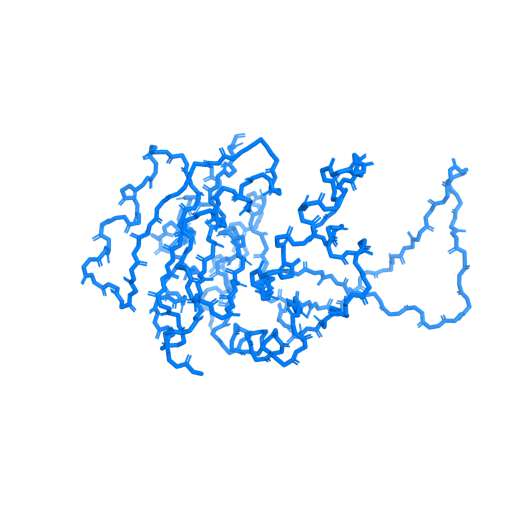TOM 706 C C . ASP A 1 95 ? 8.378 56.676 -2.325 1.00 30.56 169 ASP A C 1
ATOM 707 O O . ASP A 1 95 ? 8.714 56.108 -3.344 1.00 31.77 169 ASP A O 1
ATOM 712 N N . VAL A 1 96 ? 8.684 56.220 -1.128 1.00 32.73 170 VAL A N 1
ATOM 713 C CA . VAL A 1 96 ? 9.416 54.991 -0.892 1.00 35.69 170 VAL A CA 1
ATOM 714 C C . VAL A 1 96 ? 8.668 53.744 -1.424 1.00 36.81 170 VAL A C 1
ATOM 715 O O . VAL A 1 96 ? 9.295 52.681 -1.523 1.00 40.59 170 VAL A O 1
ATOM 719 N N . ASN A 1 97 ? 7.374 53.817 -1.698 1.00 38.05 171 ASN A N 1
ATOM 720 C CA . ASN A 1 97 ? 6.684 52.641 -2.205 1.00 38.88 171 ASN A CA 1
ATOM 721 C C . ASN A 1 97 ? 5.983 52.920 -3.547 1.00 36.27 171 ASN A C 1
ATOM 722 O O . ASN A 1 97 ? 5.056 52.206 -3.885 1.00 33.47 171 ASN A O 1
ATOM 727 N N . SER A 1 98 ? 6.333 53.952 -4.356 1.00 34.33 172 SER A N 1
ATOM 728 C CA . SER A 1 98 ? 5.519 54.112 -5.598 1.00 32.02 172 SER A CA 1
ATOM 729 C C . SER A 1 98 ? 5.975 52.965 -6.525 1.00 30.38 172 SER A C 1
ATOM 730 O O . SER A 1 98 ? 7.126 52.507 -6.473 1.00 28.70 172 SER A O 1
ATOM 733 N N . GLU A 1 99 ? 5.020 52.508 -7.284 1.00 28.24 173 GLU A N 1
ATOM 734 C CA . GLU A 1 99 ? 5.287 51.287 -8.071 1.00 27.99 173 GLU A CA 1
ATOM 735 C C . GLU A 1 99 ? 5.875 51.654 -9.396 1.00 22.98 173 GLU A C 1
ATOM 736 O O . GLU A 1 99 ? 6.533 50.852 -10.063 1.00 21.89 173 GLU A O 1
ATOM 742 N N . LEU A 1 100 ? 5.795 52.907 -9.710 1.00 20.84 174 LEU A N 1
ATOM 743 C CA . LEU A 1 100 ? 6.122 53.372 -11.028 1.00 18.45 174 LEU A CA 1
ATOM 744 C C . LEU A 1 100 ? 6.485 54.856 -11.065 1.00 16.35 174 LEU A C 1
ATOM 745 O O . LEU A 1 100 ? 5.818 55.645 -10.364 1.00 16.98 174 LEU A O 1
ATOM 750 N N . VAL A 1 101 ? 7.519 55.246 -11.795 1.00 16.42 175 VAL A N 1
ATOM 751 C CA . VAL A 1 101 ? 7.859 56.600 -11.984 1.00 17.05 175 VAL A CA 1
ATOM 752 C C . VAL A 1 101 ? 7.658 56.989 -13.437 1.00 15.26 175 VAL A C 1
ATOM 753 O O . VAL A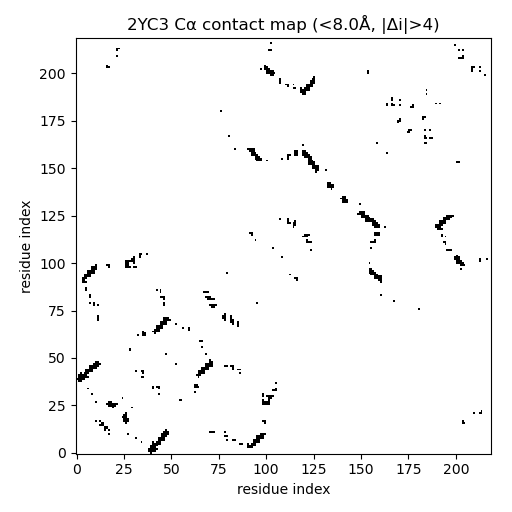 1 101 ? 7.925 56.216 -14.313 1.00 16.35 175 VAL A O 1
ATOM 757 N N . CYS A 1 102 ? 7.084 58.159 -13.620 1.00 14.92 176 CYS A N 1
ATOM 758 C CA . CYS A 1 102 ? 6.688 58.710 -14.902 1.00 14.80 176 CYS A CA 1
ATOM 759 C C . CYS A 1 102 ? 7.433 59.986 -15.144 1.00 14.60 176 CYS A C 1
ATOM 760 O O . CYS A 1 102 ? 7.053 60.999 -14.498 1.00 16.25 176 CYS A O 1
ATOM 763 N N . ILE A 1 103 ? 8.446 59.991 -15.964 1.00 14.56 177 ILE A N 1
ATOM 764 C CA . ILE A 1 103 ? 9.323 61.124 -16.239 1.00 14.25 177 ILE A CA 1
ATOM 765 C C . ILE A 1 103 ? 8.816 61.864 -17.408 1.00 13.55 177 ILE A C 1
ATOM 766 O O . ILE A 1 103 ? 8.632 61.246 -18.468 1.00 14.51 177 ILE A O 1
ATOM 771 N N . HIS A 1 104 ? 8.583 63.170 -17.292 1.00 13.53 178 HIS A N 1
ATOM 772 C CA . HIS A 1 104 ? 8.035 63.927 -18.332 1.00 13.61 178 HIS A CA 1
ATOM 773 C C . HIS A 1 104 ? 8.797 65.219 -18.558 1.00 15.71 178 HIS A C 1
ATOM 774 O O . HIS A 1 104 ? 9.053 65.911 -17.574 1.00 15.64 178 HIS A O 1
ATOM 781 N N . ASP A 1 105 ? 9.067 65.553 -19.808 1.00 15.23 179 ASP A N 1
ATOM 782 C CA . ASP A 1 105 ? 9.641 66.835 -20.115 1.00 15.65 179 ASP A CA 1
ATOM 783 C C . ASP A 1 105 ? 8.489 67.861 -20.068 1.00 17.44 179 ASP A C 1
ATOM 784 O O . ASP A 1 105 ? 7.588 67.801 -20.871 1.00 17.96 179 ASP A O 1
ATOM 789 N N . SER A 1 106 ? 8.665 68.864 -19.237 1.00 16.55 180 SER A N 1
ATOM 790 C CA . SER A 1 106 ? 7.682 69.943 -19.130 1.00 18.10 180 SER A CA 1
ATOM 791 C C . SER A 1 106 ? 7.513 70.741 -20.423 1.00 18.42 180 SER A C 1
ATOM 792 O O . SER A 1 106 ? 6.487 71.409 -20.653 1.00 20.74 180 SER A O 1
ATOM 795 N N . ALA A 1 107 ? 8.507 70.690 -21.288 1.00 18.61 181 ALA A N 1
ATOM 796 C CA . ALA A 1 107 ? 8.362 71.281 -22.588 1.00 19.93 181 ALA A CA 1
ATOM 797 C C . ALA A 1 107 ? 7.488 70.550 -23.600 1.00 19.43 181 ALA A C 1
ATOM 798 O O . ALA A 1 107 ? 7.342 70.930 -24.750 1.00 20.67 181 ALA A O 1
ATOM 800 N N . ARG A 1 108 ? 6.828 69.451 -23.112 1.00 18.46 182 ARG A N 1
ATOM 801 C CA . ARG A 1 108 ? 5.801 68.749 -23.894 1.00 17.70 182 ARG A CA 1
ATOM 802 C C . ARG A 1 108 ? 4.416 68.953 -23.248 1.00 17.90 182 ARG A C 1
ATOM 803 O O . ARG A 1 108 ? 3.914 68.100 -22.513 1.00 16.72 182 ARG A O 1
ATOM 811 N N . PRO A 1 109 ? 3.788 70.102 -23.538 1.00 17.10 183 PRO A N 1
ATOM 812 C CA . PRO A 1 109 ? 2.616 70.420 -22.811 1.00 18.11 183 PRO A CA 1
ATOM 813 C C . PRO A 1 109 ? 1.363 69.704 -23.298 1.00 17.67 183 PRO A C 1
ATOM 814 O O . PRO A 1 109 ? 0.304 69.751 -22.658 1.00 19.02 183 PRO A O 1
ATOM 818 N N . LEU A 1 110 ? 1.439 69.220 -24.528 1.00 16.63 184 LEU A N 1
ATOM 819 C CA . LEU A 1 110 ? 0.288 68.778 -25.233 1.00 18.97 184 LEU A CA 1
ATOM 820 C C . LEU A 1 110 ? 0.002 67.294 -25.040 1.00 16.52 184 LEU A C 1
ATOM 821 O O . LEU A 1 110 ? -0.877 66.766 -25.661 1.00 17.82 184 LEU A O 1
ATOM 826 N N . VAL A 1 111 ? 0.768 66.605 -24.243 1.00 17.14 185 VAL A N 1
ATOM 827 C CA . VAL A 1 111 ? 0.581 65.141 -24.065 1.00 16.09 185 VAL A CA 1
ATOM 828 C C . VAL A 1 111 ? -0.900 64.909 -23.646 1.00 16.38 185 VAL A C 1
ATOM 829 O O . VAL A 1 111 ? -1.420 65.582 -22.760 1.00 17.68 185 VAL A O 1
ATOM 833 N N . ASN A 1 112 ? -1.510 63.925 -24.268 1.00 16.38 186 ASN A N 1
ATOM 834 C CA . ASN A 1 112 ? -2.907 63.623 -24.037 1.00 16.65 186 ASN A CA 1
ATOM 835 C C . ASN A 1 112 ? -3.071 62.646 -22.898 1.00 15.14 186 ASN A C 1
ATOM 836 O O . ASN A 1 112 ? -2.213 61.732 -22.780 1.00 14.88 186 ASN A O 1
ATOM 841 N N . THR A 1 113 ? -4.093 62.824 -22.083 1.00 15.25 187 THR A N 1
ATOM 842 C CA . THR A 1 113 ? -4.348 61.872 -20.997 1.00 14.83 187 THR A CA 1
ATOM 843 C C . THR A 1 113 ? -4.365 60.462 -21.480 1.00 14.17 187 THR A C 1
ATOM 844 O O . THR A 1 113 ? -3.797 59.579 -20.863 1.00 15.37 187 THR A O 1
ATOM 848 N N . GLU A 1 114 ? -5.006 60.231 -22.614 1.00 15.67 188 GLU A N 1
ATOM 849 C CA . GLU A 1 114 ? -5.146 58.889 -23.084 1.00 17.26 188 GLU A CA 1
ATOM 850 C C . GLU A 1 114 ? -3.788 58.241 -23.401 1.00 15.74 188 GLU A C 1
ATOM 851 O O . GLU A 1 114 ? -3.554 57.043 -23.173 1.00 16.03 188 GLU A O 1
ATOM 857 N N . ASP A 1 115 ? -2.857 59.051 -23.913 1.00 15.42 189 ASP A N 1
ATOM 858 C CA . ASP A 1 115 ? -1.523 58.541 -24.210 1.00 15.42 189 ASP A CA 1
ATOM 859 C C . ASP A 1 115 ? -0.712 58.328 -22.925 1.00 14.50 189 ASP A C 1
ATOM 860 O O . ASP A 1 115 ? 0.043 57.357 -22.836 1.00 14.28 189 ASP A O 1
ATOM 865 N N . VAL A 1 116 ? -0.881 59.188 -21.921 1.00 12.45 190 VAL A N 1
ATOM 866 C CA . VAL A 1 116 ? -0.270 58.988 -20.630 1.00 12.45 190 VAL A CA 1
ATOM 867 C C . VAL A 1 116 ? -0.778 57.651 -20.044 1.00 12.44 190 VAL A C 1
ATOM 868 O O . VAL A 1 116 ? 0.006 56.818 -19.588 1.00 12.47 190 VAL A O 1
ATOM 872 N N . GLU A 1 117 ? -2.096 57.430 -20.137 1.00 13.28 191 GLU A N 1
ATOM 873 C CA . GLU A 1 117 ? -2.663 56.179 -19.631 1.00 13.84 191 GLU A CA 1
ATOM 874 C C . GLU A 1 117 ? -2.011 54.976 -20.306 1.00 13.58 191 GLU A C 1
ATOM 875 O O . GLU A 1 117 ? -1.703 53.980 -19.683 1.00 14.40 191 GLU A O 1
ATOM 881 N N . LYS A 1 118 ? -1.801 55.063 -21.629 1.00 13.51 192 LYS A N 1
ATOM 882 C CA . LYS A 1 118 ? -1.203 53.970 -22.362 1.00 13.61 192 LYS A CA 1
ATOM 883 C C . LYS A 1 118 ? 0.194 53.632 -21.887 1.00 14.00 192 LYS A C 1
ATOM 884 O O . LYS A 1 118 ? 0.555 52.499 -21.624 1.00 14.52 192 LYS A O 1
ATOM 890 N N . VAL A 1 119 ? 1.072 54.668 -21.822 1.00 13.05 193 VAL A N 1
ATOM 891 C CA . VAL A 1 119 ? 2.448 54.425 -21.437 1.00 13.19 193 VAL A CA 1
ATOM 892 C C . VAL A 1 119 ? 2.558 53.981 -19.955 1.00 12.24 193 VAL A C 1
ATOM 893 O O . VAL A 1 119 ? 3.411 53.225 -19.613 1.00 12.75 193 VAL A O 1
ATOM 897 N N . LEU A 1 120 ? 1.639 54.515 -19.107 1.00 11.68 194 LEU A N 1
ATOM 898 C CA . LEU A 1 120 ? 1.603 54.014 -17.733 1.00 12.92 194 LEU A CA 1
ATOM 899 C C . LEU A 1 120 ? 1.293 52.512 -17.665 1.00 13.40 194 LEU A C 1
ATOM 900 O O . LEU A 1 120 ? 1.938 51.766 -16.965 1.00 14.41 194 LEU A O 1
ATOM 905 N N . LYS A 1 121 ? 0.281 52.116 -18.440 1.00 13.09 195 LYS A N 1
ATOM 906 C CA . LYS A 1 121 ? -0.003 50.684 -18.497 1.00 14.89 195 LYS A CA 1
ATOM 907 C C . LYS A 1 121 ? 1.076 49.808 -19.025 1.00 14.98 195 LYS A C 1
ATOM 908 O O . LYS A 1 121 ? 1.451 48.763 -18.475 1.00 16.61 195 LYS A O 1
ATOM 914 N N . ASP A 1 122 ? 1.681 50.291 -20.100 1.00 13.27 196 ASP A N 1
ATOM 915 C CA . ASP A 1 122 ? 2.754 49.567 -20.674 1.00 13.59 196 ASP A CA 1
ATOM 916 C C . ASP A 1 122 ? 3.981 49.485 -19.767 1.00 13.78 196 ASP A C 1
ATOM 917 O O . ASP A 1 122 ? 4.695 48.502 -19.681 1.00 14.65 196 ASP A O 1
ATOM 922 N N . GLY A 1 123 ? 4.277 50.600 -19.079 1.00 13.97 197 GLY A N 1
ATOM 923 C CA . GLY A 1 123 ? 5.337 50.648 -18.157 1.00 14.20 197 GLY A CA 1
ATOM 924 C C . GLY A 1 123 ? 5.068 49.665 -16.979 1.00 14.20 197 GLY A C 1
ATOM 925 O O . GLY A 1 123 ? 5.991 48.989 -16.521 1.00 15.79 197 GLY A O 1
ATOM 926 N N . SER A 1 124 ? 3.845 49.657 -16.485 1.00 14.75 198 SER A N 1
ATOM 927 C CA . SER A 1 124 ? 3.501 48.725 -15.422 1.00 16.45 198 SER A CA 1
ATOM 928 C C . SER A 1 124 ? 3.727 47.283 -15.890 1.00 15.49 198 SER A C 1
ATOM 929 O O . SER A 1 124 ? 4.289 46.454 -15.133 1.00 19.12 198 SER A O 1
ATOM 932 N N . ALA A 1 125 ? 3.266 46.989 -17.102 1.00 15.13 199 ALA A N 1
ATOM 933 C CA . ALA A 1 125 ? 3.338 45.628 -17.623 1.00 15.05 199 ALA A CA 1
ATOM 934 C C . ALA A 1 125 ? 4.724 45.167 -17.910 1.00 14.62 199 ALA A C 1
ATOM 935 O O . ALA A 1 125 ? 5.079 44.000 -17.673 1.00 16.55 199 ALA A O 1
ATOM 937 N N . VAL A 1 126 ? 5.509 46.000 -18.586 1.00 13.31 200 VAL A N 1
ATOM 938 C CA . VAL A 1 126 ? 6.792 45.626 -19.092 1.00 13.25 200 VAL A CA 1
ATOM 939 C C . VAL A 1 126 ? 7.928 45.936 -18.122 1.00 13.43 200 VAL A C 1
ATOM 940 O O . VAL A 1 126 ? 8.944 45.232 -18.127 1.00 15.35 200 VAL A O 1
ATOM 944 N N . GLY A 1 127 ? 7.706 47.003 -17.334 1.00 13.14 201 GLY A N 1
ATOM 945 C CA . GLY A 1 127 ? 8.723 47.531 -16.445 1.00 12.92 201 GLY A CA 1
ATOM 946 C C . GLY A 1 127 ? 9.357 48.814 -16.878 1.00 12.90 201 GLY A C 1
ATOM 947 O O . GLY A 1 127 ? 9.831 49.556 -16.025 1.00 13.62 201 GLY A O 1
ATOM 948 N N . ALA A 1 128 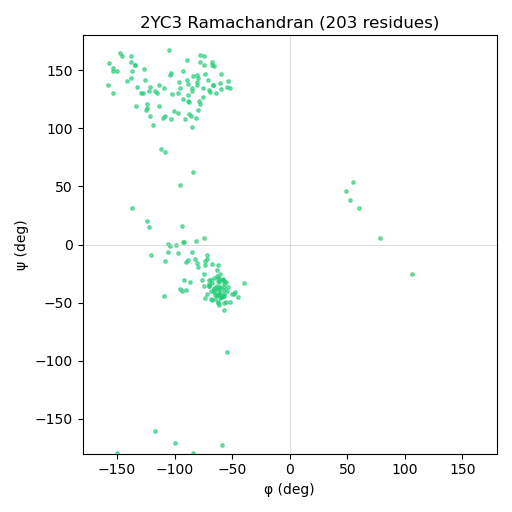? 9.356 49.084 -18.197 1.00 12.92 202 ALA A N 1
ATOM 949 C CA . ALA A 1 128 ? 9.898 50.296 -18.788 1.00 12.37 202 ALA A CA 1
ATOM 950 C C . ALA A 1 128 ? 9.164 50.520 -20.076 1.00 12.53 202 ALA A C 1
ATOM 951 O O . ALA A 1 128 ? 9.003 49.580 -20.868 1.00 13.36 202 ALA A O 1
ATOM 953 N N . ALA A 1 129 ? 8.655 51.706 -20.300 1.00 12.07 203 ALA A N 1
ATOM 954 C CA . ALA A 1 129 ? 7.921 52.054 -21.533 1.00 12.06 203 ALA A CA 1
ATOM 955 C C . ALA A 1 129 ? 8.138 53.517 -21.787 1.00 12.96 203 ALA A C 1
ATOM 956 O O . ALA A 1 129 ? 8.333 54.334 -20.886 1.00 13.29 203 ALA A O 1
ATOM 958 N N . VAL A 1 130 ? 8.129 53.896 -23.055 1.00 12.75 204 VAL A N 1
ATOM 959 C CA . VAL A 1 130 ? 8.248 55.292 -23.486 1.00 13.13 204 VAL A CA 1
ATOM 960 C C . VAL A 1 130 ? 7.291 55.532 -24.592 1.00 12.22 204 VAL A C 1
ATOM 961 O O . VAL A 1 130 ? 7.100 54.680 -25.480 1.00 12.37 204 VAL A O 1
ATOM 965 N N . LEU A 1 131 ? 6.690 56.733 -24.637 1.00 12.69 205 LEU A N 1
ATOM 966 C CA . LEU A 1 131 ? 5.819 57.124 -25.721 1.00 12.93 205 LEU A CA 1
ATOM 967 C C . LEU A 1 131 ? 6.672 57.452 -26.928 1.00 14.65 205 LEU A C 1
ATOM 968 O O . LEU A 1 131 ? 7.700 58.143 -26.795 1.00 17.77 205 LEU A O 1
ATOM 973 N N . GLY A 1 132 ? 6.250 56.945 -28.055 1.00 13.81 206 GLY A N 1
ATOM 974 C CA . GLY A 1 132 ? 6.958 57.238 -29.297 1.00 15.31 206 GLY A CA 1
ATOM 975 C C . GLY A 1 132 ? 6.050 57.289 -30.463 1.00 15.32 206 GLY A C 1
ATOM 976 O O . GLY A 1 132 ? 4.898 56.871 -30.410 1.00 16.06 206 GLY A O 1
ATOM 977 N N . VAL A 1 133 ? 6.552 57.851 -31.577 1.00 15.47 207 VAL A N 1
ATOM 978 C CA . VAL A 1 133 ? 5.791 57.881 -32.815 1.00 14.90 207 VAL A CA 1
ATOM 979 C C . VAL A 1 133 ? 6.698 57.471 -33.956 1.00 14.70 207 VAL A C 1
ATOM 980 O O . VAL A 1 133 ? 7.898 57.703 -33.880 1.00 16.41 207 VAL A O 1
ATOM 984 N N . PRO A 1 134 ? 6.127 56.955 -35.019 1.00 17.88 208 PRO A N 1
ATOM 985 C CA . PRO A 1 134 ? 7.043 56.559 -36.124 1.00 18.73 208 PRO A CA 1
ATOM 986 C C . PRO A 1 134 ? 7.705 57.792 -36.726 1.00 18.41 208 PRO A C 1
ATOM 987 O O . PRO A 1 134 ? 7.041 58.800 -36.934 1.00 19.80 208 PRO A O 1
ATOM 991 N N . ALA A 1 135 ? 8.999 57.723 -37.013 1.00 18.07 209 ALA A N 1
ATOM 992 C CA . ALA A 1 135 ? 9.673 58.825 -37.642 1.00 19.92 209 ALA A CA 1
ATOM 993 C C . ALA A 1 135 ? 9.179 58.937 -39.098 1.00 21.31 209 ALA A C 1
ATOM 994 O O . ALA A 1 135 ? 9.118 57.965 -39.796 1.00 24.62 209 ALA A O 1
ATOM 996 N N . LYS A 1 136 ? 8.851 60.150 -39.493 1.00 22.82 210 LYS A N 1
ATOM 997 C CA . LYS A 1 136 ? 8.321 60.422 -40.847 1.00 25.77 210 LYS A CA 1
ATOM 998 C C . LYS A 1 136 ? 9.467 60.654 -41.857 1.00 23.70 210 LYS A C 1
ATOM 999 O O . LYS A 1 136 ? 9.331 60.215 -43.058 1.00 25.47 210 LYS A O 1
ATOM 1005 N N . ALA A 1 137 ? 10.579 61.224 -41.396 1.00 19.50 211 ALA A N 1
ATOM 1006 C CA . ALA A 1 137 ? 11.711 61.561 -42.330 1.00 20.57 211 ALA A CA 1
ATOM 1007 C C . ALA A 1 137 ? 12.469 60.290 -42.631 1.00 18.12 211 ALA A C 1
ATOM 1008 O O . ALA A 1 137 ? 12.385 59.254 -41.919 1.00 19.69 211 ALA A O 1
ATOM 1010 N N . THR A 1 138 ? 13.263 60.324 -43.673 1.00 16.88 212 THR A N 1
ATOM 1011 C CA . THR A 1 138 ? 14.257 59.325 -43.954 1.00 17.45 212 THR A CA 1
ATOM 1012 C C . THR A 1 138 ? 15.448 59.590 -43.053 1.00 17.63 212 THR A C 1
ATOM 1013 O O . THR A 1 138 ? 16.045 60.669 -43.110 1.00 16.51 212 THR A O 1
ATOM 1017 N N . ILE A 1 139 ? 15.807 58.591 -42.211 1.00 17.62 213 ILE A N 1
ATOM 1018 C CA . ILE A 1 139 ? 16.808 58.702 -41.172 1.00 17.20 213 ILE A CA 1
ATOM 1019 C C . ILE A 1 139 ? 17.755 57.557 -41.328 1.00 17.28 213 ILE A C 1
ATOM 1020 O O . ILE A 1 139 ? 17.292 56.404 -41.416 1.00 19.41 213 ILE A O 1
ATOM 1025 N N . LYS A 1 140 ? 19.032 57.878 -41.334 1.00 15.79 214 LYS A N 1
ATOM 1026 C CA . LYS A 1 140 ? 20.045 56.871 -41.447 1.00 17.35 214 LYS A CA 1
ATOM 1027 C C . LYS A 1 140 ? 21.212 57.053 -40.532 1.00 16.15 214 LYS A C 1
ATOM 1028 O O . LYS A 1 140 ? 21.556 58.120 -40.142 1.00 15.92 214 LYS A O 1
ATOM 1034 N N . GLU A 1 141 ? 21.812 55.946 -40.135 1.00 17.18 215 GLU A N 1
ATOM 1035 C CA . GLU A 1 141 ? 23.069 55.976 -39.494 1.00 17.64 215 GLU A CA 1
ATOM 1036 C C . GLU A 1 141 ? 24.131 56.363 -40.511 1.00 16.80 215 GLU A C 1
ATOM 1037 O O . GLU A 1 141 ? 24.100 55.901 -41.658 1.00 16.45 215 GLU A O 1
ATOM 1043 N N . VAL A 1 142 ? 25.058 57.155 -40.056 1.00 16.14 216 VAL A N 1
ATOM 1044 C CA . VAL A 1 142 ? 26.173 57.640 -40.862 1.00 16.90 216 VAL A CA 1
ATOM 1045 C C . VAL A 1 142 ? 27.469 57.332 -40.123 1.00 18.82 216 VAL A C 1
ATOM 1046 O O . VAL A 1 142 ? 27.596 57.642 -38.922 1.00 20.49 216 VAL A O 1
ATOM 1050 N N . ASN A 1 143 ? 28.397 56.746 -40.824 1.00 16.60 217 ASN A N 1
ATOM 1051 C CA . ASN A 1 143 ? 29.659 56.395 -40.228 1.00 18.64 217 ASN A CA 1
ATOM 1052 C C . ASN A 1 143 ? 30.688 57.524 -40.189 1.00 18.33 217 ASN A C 1
ATOM 1053 O O . ASN A 1 143 ? 30.401 58.643 -40.563 1.00 19.05 217 ASN A O 1
ATOM 1058 N N . SER A 1 144 ? 31.877 57.227 -39.643 1.00 21.87 218 SER A N 1
ATOM 1059 C CA . SER A 1 144 ? 32.848 58.201 -39.457 1.00 21.89 218 SER A CA 1
ATOM 1060 C C . SER A 1 144 ? 33.441 58.753 -40.745 1.00 22.75 218 SER A C 1
ATOM 1061 O O . SER A 1 144 ? 34.033 59.822 -40.718 1.00 25.76 218 SER A O 1
ATOM 1064 N N . ASP A 1 145 ? 33.229 58.016 -41.814 1.00 20.13 219 ASP A N 1
ATOM 1065 C CA . ASP A 1 145 ? 33.624 58.531 -43.130 1.00 20.19 219 ASP A CA 1
ATOM 1066 C C . ASP A 1 145 ? 32.452 59.258 -43.845 1.00 17.90 219 ASP A C 1
ATOM 1067 O O . ASP A 1 145 ? 32.539 59.584 -45.038 1.00 18.83 219 ASP A O 1
ATOM 1072 N N . SER A 1 146 ? 31.428 59.597 -43.086 1.00 16.51 220 SER A N 1
ATOM 1073 C CA . SER A 1 146 ? 30.215 60.323 -43.601 1.00 16.48 220 SER A CA 1
ATOM 1074 C C . SER A 1 146 ? 29.483 59.574 -44.675 1.00 14.87 220 SER A C 1
ATOM 1075 O O . SER A 1 146 ? 28.839 60.174 -45.523 1.00 15.54 220 SER A O 1
ATOM 1078 N N . LEU A 1 147 ? 29.500 58.268 -44.634 1.00 14.04 221 LEU A N 1
ATOM 1079 C CA . LEU A 1 147 ? 28.791 57.434 -45.517 1.00 13.77 221 LEU A CA 1
ATOM 1080 C C . LEU A 1 147 ? 27.563 56.863 -44.822 1.00 15.83 221 LEU A C 1
ATOM 1081 O O . LEU A 1 147 ? 27.614 56.509 -43.642 1.00 16.27 221 LEU A O 1
ATOM 1086 N N . VAL A 1 148 ? 26.516 56.676 -45.558 1.00 15.07 222 VAL A N 1
ATOM 1087 C CA . VAL A 1 148 ? 25.280 56.012 -45.097 1.00 16.64 222 VAL A CA 1
ATOM 1088 C C . VAL A 1 148 ? 25.641 54.594 -44.769 1.00 17.60 222 VAL A C 1
ATOM 1089 O O . VAL A 1 148 ? 26.262 53.890 -45.538 1.00 17.58 222 VAL A O 1
ATOM 1093 N N . VAL A 1 149 ? 25.216 54.166 -43.577 1.00 17.68 223 VAL A N 1
ATOM 1094 C CA . VAL A 1 149 ? 25.292 52.774 -43.167 1.00 20.57 223 VAL A CA 1
ATOM 1095 C C . VAL A 1 149 ? 24.054 52.091 -43.685 1.00 21.64 223 VAL A C 1
ATOM 1096 O O . VAL A 1 149 ? 22.913 52.386 -43.288 1.00 23.31 223 VAL A O 1
ATOM 1100 N N . LYS A 1 150 ? 24.223 51.213 -44.655 1.00 23.01 224 LYS A N 1
ATOM 1101 C CA . LYS A 1 150 ? 23.096 50.712 -45.404 1.00 25.79 224 LYS A CA 1
ATOM 1102 C C . LYS A 1 150 ? 22.512 49.500 -44.748 1.00 28.46 224 LYS A C 1
ATOM 1103 O O . LYS A 1 150 ? 23.267 48.721 -44.183 1.00 29.57 224 LYS A O 1
ATOM 1109 N N . THR A 1 151 ? 21.166 49.519 -44.761 1.00 33.62 225 THR A N 1
ATOM 1110 C CA . THR A 1 151 ? 20.275 48.390 -44.423 1.00 36.96 225 THR A CA 1
ATOM 1111 C C . THR A 1 151 ? 19.328 47.977 -45.548 1.00 39.79 225 THR A C 1
ATOM 1112 O O . THR A 1 151 ? 18.661 48.773 -46.238 1.00 40.56 225 THR A O 1
ATOM 1116 N N . LEU A 1 152 ? 19.265 46.679 -45.710 1.00 43.81 226 LEU A N 1
ATOM 1117 C CA . LEU A 1 152 ? 18.348 46.118 -46.676 1.00 46.24 226 LEU A CA 1
ATOM 1118 C C . LEU A 1 152 ? 17.091 45.743 -45.922 1.00 47.34 226 LEU A C 1
ATOM 1119 O O . LEU A 1 152 ? 15.994 45.981 -46.437 1.00 48.79 226 LEU A O 1
ATOM 1124 N N . ASP A 1 153 ? 17.278 45.236 -44.692 1.00 46.55 227 ASP A N 1
ATOM 1125 C CA . ASP A 1 153 ? 16.184 44.863 -43.835 1.00 46.44 227 ASP A CA 1
ATOM 1126 C C . ASP A 1 153 ? 15.213 46.024 -43.501 1.00 46.51 227 ASP A C 1
ATOM 1127 O O . ASP A 1 153 ? 15.265 47.171 -44.048 1.00 49.65 227 ASP A O 1
ATOM 1132 N N . ARG A 1 154 ? 14.304 45.722 -42.591 1.00 45.79 228 ARG A N 1
ATOM 1133 C CA . ARG A 1 154 ? 13.197 46.622 -42.328 1.00 44.73 228 ARG A CA 1
ATOM 1134 C C . ARG A 1 154 ? 13.485 47.232 -40.959 1.00 45.03 228 ARG A C 1
ATOM 1135 O O . ARG A 1 154 ? 12.948 46.784 -39.940 1.00 49.21 228 ARG A O 1
ATOM 1143 N N . LYS A 1 155 ? 14.371 48.229 -40.917 1.00 44.49 229 LYS A N 1
ATOM 1144 C CA . LYS A 1 155 ? 14.570 49.021 -39.670 1.00 42.95 229 LYS A CA 1
ATOM 1145 C C . LYS A 1 155 ? 13.455 50.079 -39.620 1.00 40.01 229 LYS A C 1
ATOM 1146 O O . LYS A 1 155 ? 13.423 50.947 -40.545 1.00 41.32 229 LYS A O 1
ATOM 1152 N N . THR A 1 156 ? 12.465 49.926 -38.696 1.00 34.22 230 THR A N 1
ATOM 1153 C CA . THR A 1 156 ? 11.400 51.005 -38.525 1.00 30.59 230 THR A CA 1
ATOM 1154 C C . THR A 1 156 ? 11.725 51.821 -37.351 1.00 25.61 230 THR A C 1
ATOM 1155 O O . THR A 1 156 ? 11.827 51.277 -36.200 1.00 25.75 230 THR A O 1
ATOM 1159 N N . LEU A 1 157 ? 12.012 53.095 -37.633 1.00 23.88 231 LEU A N 1
ATOM 1160 C CA . LEU A 1 157 ? 12.523 54.029 -36.610 1.00 19.37 231 LEU A CA 1
ATOM 1161 C C . LEU A 1 157 ? 11.402 54.851 -36.006 1.00 18.91 231 LEU A C 1
ATOM 1162 O O . LEU A 1 157 ? 10.474 55.280 -36.684 1.00 20.70 231 LEU A O 1
ATOM 1167 N N . TRP A 1 158 ? 11.518 55.029 -34.688 1.00 15.91 232 TRP A N 1
ATOM 1168 C CA . TRP A 1 158 ? 10.528 55.757 -33.938 1.00 16.12 232 TRP A CA 1
ATOM 1169 C C . TRP A 1 158 ? 11.247 56.865 -33.180 1.00 13.94 232 TRP A C 1
ATOM 1170 O O . TRP A 1 158 ? 12.363 56.706 -32.661 1.00 15.35 232 TRP A O 1
ATOM 1181 N N . GLU A 1 159 ? 10.566 58.013 -33.131 1.00 14.81 233 GLU A N 1
ATOM 1182 C CA . GLU A 1 159 ? 10.980 59.138 -32.367 1.00 14.22 233 GLU A CA 1
ATOM 1183 C C . GLU A 1 159 ? 10.397 59.019 -30.954 1.00 14.26 233 GLU A C 1
ATOM 1184 O O . GLU A 1 159 ? 9.179 58.887 -30.798 1.00 15.49 233 GLU A O 1
ATOM 1190 N N . MET A 1 160 ? 11.266 59.050 -29.984 1.00 15.46 234 MET A N 1
ATOM 1191 C CA . MET A 1 160 ? 10.846 58.974 -28.574 1.00 14.60 234 MET A CA 1
ATOM 1192 C C . MET A 1 160 ? 10.368 60.346 -28.052 1.00 16.06 234 MET A C 1
ATOM 1193 O O . MET A 1 160 ? 10.930 61.383 -28.377 1.00 19.09 234 MET A O 1
ATOM 1198 N N . GLN A 1 161 ? 9.318 60.272 -27.285 1.00 14.29 235 GLN A N 1
ATOM 1199 C CA . GLN A 1 161 ? 8.764 61.405 -26.599 1.00 14.82 235 GLN A CA 1
ATOM 1200 C C . GLN A 1 161 ? 8.885 61.103 -25.116 1.00 14.19 235 GLN A C 1
ATOM 1201 O O . GLN A 1 161 ? 9.698 60.344 -24.685 1.00 15.32 235 GLN A O 1
ATOM 1207 N N . THR A 1 162 ? 8.084 61.816 -24.325 1.00 14.24 236 THR A N 1
ATOM 1208 C CA . THR A 1 162 ? 7.835 61.497 -22.935 1.00 13.76 236 THR A CA 1
ATOM 1209 C C . THR A 1 162 ? 6.347 61.606 -22.723 1.00 13.82 236 THR A C 1
ATOM 1210 O O . THR A 1 162 ? 5.660 62.232 -23.478 1.00 15.00 236 THR A O 1
ATOM 1214 N N . PRO A 1 163 ? 5.823 60.868 -21.705 1.00 12.39 237 PRO A N 1
ATOM 1215 C CA . PRO A 1 163 ? 6.540 60.242 -20.636 1.00 13.23 237 PRO A CA 1
ATOM 1216 C C . PRO A 1 163 ? 7.474 59.077 -20.970 1.00 12.94 237 PRO A C 1
ATOM 1217 O O . PRO A 1 163 ? 7.218 58.288 -21.927 1.00 13.56 237 PRO A O 1
ATOM 1221 N N . GLN A 1 164 ? 8.415 58.860 -20.090 1.00 13.10 238 GLN A N 1
ATOM 1222 C CA . GLN A 1 164 ? 9.210 57.627 -19.915 1.00 12.91 238 GLN A CA 1
ATOM 1223 C C . GLN A 1 164 ? 8.828 57.038 -18.586 1.00 13.57 238 GLN A C 1
ATOM 1224 O O . GLN A 1 164 ? 8.944 57.737 -17.567 1.00 14.42 238 GLN A O 1
ATOM 1230 N N . VAL A 1 165 ? 8.299 55.836 -18.573 1.00 12.53 239 VAL A N 1
ATOM 1231 C CA . VAL A 1 165 ? 7.697 55.226 -17.390 1.00 11.29 239 VAL A CA 1
ATOM 1232 C C . VAL A 1 165 ? 8.476 54.059 -17.011 1.00 12.17 239 VAL A C 1
ATOM 1233 O O . VAL A 1 165 ? 8.772 53.195 -17.863 1.00 12.36 239 VAL A O 1
ATOM 1237 N N . ILE A 1 166 ? 8.876 53.892 -15.745 1.00 12.55 240 ILE A N 1
ATOM 1238 C CA . ILE A 1 166 ? 9.771 52.845 -15.369 1.00 12.41 240 ILE A CA 1
ATOM 1239 C C . ILE A 1 166 ? 9.550 52.474 -13.881 1.00 13.68 240 ILE A C 1
ATOM 1240 O O . ILE A 1 166 ? 9.215 53.351 -13.049 1.00 13.37 240 ILE A O 1
ATOM 1245 N N . LYS A 1 167 ? 9.791 51.229 -13.559 1.00 13.17 241 LYS A N 1
ATOM 1246 C CA . LYS A 1 167 ? 9.754 50.796 -12.148 1.00 13.88 241 LYS A CA 1
ATOM 1247 C C . LYS A 1 167 ? 10.976 51.463 -11.484 1.00 15.51 241 LYS A C 1
ATOM 1248 O O . LYS A 1 167 ? 12.065 51.374 -11.991 1.00 16.36 241 LYS A O 1
ATOM 1254 N N . PRO A 1 168 ? 10.797 52.119 -10.307 1.00 17.02 242 PRO A N 1
ATOM 1255 C CA . PRO A 1 168 ? 11.923 52.837 -9.739 1.00 16.55 242 PRO A CA 1
ATOM 1256 C C . PRO A 1 168 ? 13.199 51.997 -9.481 1.00 16.80 242 PRO A C 1
ATOM 1257 O O . PRO A 1 168 ? 14.306 52.485 -9.702 1.00 19.24 242 PRO A O 1
ATOM 1261 N N . GLU A 1 169 ? 12.999 50.777 -9.073 1.00 19.43 243 GLU A N 1
ATOM 1262 C CA . GLU A 1 169 ? 14.131 49.881 -8.859 1.00 21.52 243 GLU A CA 1
ATOM 1263 C C . GLU A 1 169 ? 14.953 49.658 -10.112 1.00 19.13 243 GLU A C 1
ATOM 1264 O O . GLU A 1 169 ? 16.187 49.536 -10.064 1.00 20.84 243 GLU A O 1
ATOM 1270 N N A LEU A 1 170 ? 14.250 49.536 -11.233 0.50 16.94 244 LEU A N 1
ATOM 1271 N N B LEU A 1 170 ? 14.259 49.529 -11.249 0.50 18.14 244 LEU A N 1
ATOM 1272 C CA A LEU A 1 170 ? 14.947 49.349 -12.485 0.50 16.58 244 LEU A CA 1
ATOM 1273 C CA B LEU A 1 170 ? 14.965 49.382 -12.527 0.50 18.64 244 LEU A CA 1
ATOM 1274 C C A LEU A 1 170 ? 15.733 50.601 -12.852 0.50 16.31 244 LEU A C 1
ATOM 1275 C C B LEU A 1 170 ? 15.758 50.620 -12.851 0.50 17.34 244 LEU A C 1
ATOM 1276 O O A LEU A 1 170 ? 16.887 50.503 -13.277 0.50 17.17 244 LEU A O 1
ATOM 1277 O O B LEU A 1 170 ? 16.916 50.544 -13.280 0.50 17.72 244 LEU A O 1
ATOM 1286 N N . LEU A 1 171 ? 15.146 51.783 -12.663 1.00 15.82 245 LEU A N 1
ATOM 1287 C CA . LEU A 1 171 ? 15.856 53.025 -12.941 1.00 16.72 245 LEU A CA 1
ATOM 1288 C C . LEU A 1 171 ? 17.088 53.194 -12.078 1.00 17.72 245 LEU A C 1
ATOM 1289 O O . LEU A 1 171 ? 18.123 53.580 -12.521 1.00 18.61 245 LEU A O 1
ATOM 1294 N N . LYS A 1 172 ? 16.886 52.904 -10.799 1.00 18.45 246 LYS A N 1
ATOM 1295 C CA . LYS A 1 172 ? 18.013 52.938 -9.824 1.00 20.45 246 LYS A CA 1
ATOM 1296 C C . LYS A 1 172 ? 19.126 51.987 -10.276 1.00 20.30 246 LYS A C 1
ATOM 1297 O O . LYS A 1 172 ? 20.312 52.323 -10.217 1.00 21.72 246 LYS A O 1
ATOM 1303 N N . LYS A 1 173 ? 18.787 50.777 -10.713 1.00 20.64 247 LYS A N 1
ATOM 1304 C CA . LYS A 1 173 ? 19.779 49.801 -11.183 1.00 21.47 247 LYS A CA 1
ATOM 1305 C C . LYS A 1 173 ? 20.512 50.418 -12.385 1.00 20.26 247 LYS A C 1
ATOM 1306 O O . LYS A 1 173 ? 21.732 50.314 -12.505 1.00 20.85 247 LYS A O 1
ATOM 1312 N N . GLY A 1 174 ? 19.809 51.112 -13.285 1.00 18.92 248 GLY A N 1
ATOM 1313 C CA . GLY A 1 174 ? 20.498 51.734 -14.371 1.00 19.86 248 GLY A CA 1
ATOM 1314 C C . GLY A 1 174 ? 21.436 52.806 -13.953 1.00 18.02 248 GLY A C 1
ATOM 1315 O O . GLY A 1 174 ? 22.574 52.865 -14.442 1.00 19.58 248 GLY A O 1
ATOM 1316 N N . PHE A 1 175 ? 20.982 53.705 -13.083 1.00 19.69 249 PHE A N 1
ATOM 1317 C CA . PHE A 1 175 ? 21.878 54.764 -12.665 1.00 20.06 249 PHE A CA 1
ATOM 1318 C C . PHE A 1 175 ? 23.119 54.161 -11.974 1.00 20.94 249 PHE A C 1
ATOM 1319 O O . PHE A 1 175 ? 24.215 54.655 -12.194 1.00 22.18 249 PHE A O 1
ATOM 1327 N N . GLU A 1 176 ? 22.953 53.108 -11.199 1.00 20.88 250 GLU A N 1
ATOM 1328 C CA . GLU A 1 176 ? 24.084 52.484 -10.495 1.00 22.40 250 GLU A CA 1
ATOM 1329 C C . GLU A 1 176 ? 25.071 51.869 -11.434 1.00 23.53 250 GLU A C 1
ATOM 1330 O O . GLU A 1 176 ? 26.318 52.004 -11.252 1.00 25.22 250 GLU A O 1
ATOM 1336 N N . LEU A 1 177 ? 24.570 51.276 -12.492 1.00 22.52 251 LEU A N 1
ATOM 1337 C CA . LEU A 1 177 ? 25.436 50.640 -13.467 1.00 23.56 251 LEU A CA 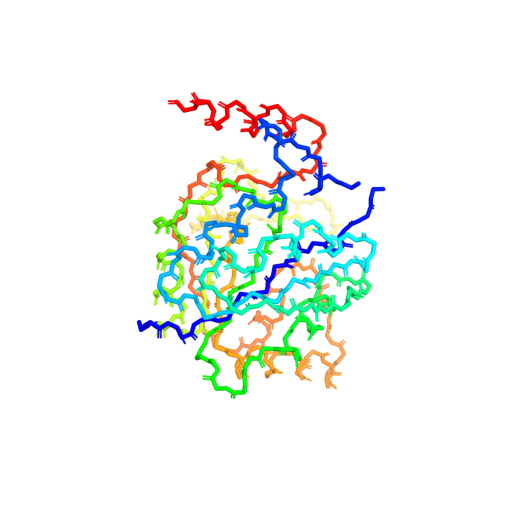1
ATOM 1338 C C . LEU A 1 177 ? 26.233 51.755 -14.168 1.00 24.65 251 LEU A C 1
ATOM 1339 O O . LEU A 1 177 ? 27.436 51.653 -14.391 1.00 26.37 251 LEU A O 1
ATOM 1344 N N . VAL A 1 178 ? 25.565 52.817 -14.606 1.00 23.44 252 VAL A N 1
ATOM 1345 C CA . VAL A 1 178 ? 26.222 53.890 -15.326 1.00 23.94 252 VAL A CA 1
ATOM 1346 C C . VAL A 1 178 ? 27.297 54.549 -14.503 1.00 25.56 2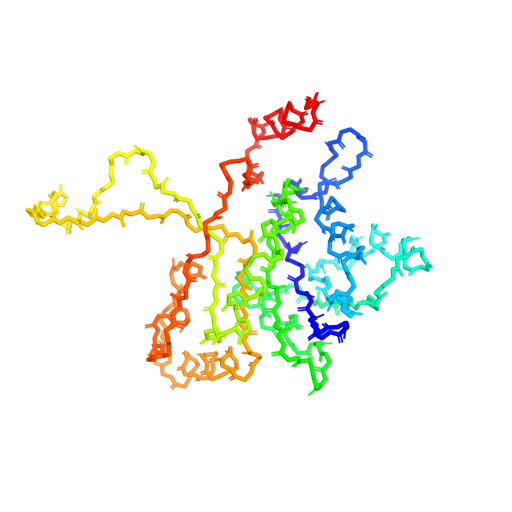52 VAL A C 1
ATOM 1347 O O . VAL A 1 178 ? 28.380 54.860 -15.026 1.00 25.19 252 VAL A O 1
ATOM 1351 N N . LYS A 1 179 ? 27.040 54.660 -13.204 1.00 25.87 253 LYS A N 1
ATOM 1352 C CA . LYS A 1 179 ? 28.037 55.196 -12.259 1.00 28.42 253 LYS A CA 1
ATOM 1353 C C . LYS A 1 179 ? 29.143 54.178 -12.027 1.00 30.73 253 LYS A C 1
ATOM 1354 O O . LYS A 1 179 ? 30.319 54.545 -12.033 1.00 31.89 253 LYS A O 1
ATOM 1360 N N . SER A 1 180 ? 28.790 52.929 -11.792 1.00 31.87 254 SER A N 1
ATOM 1361 C CA . SER A 1 180 ? 29.823 51.956 -11.335 1.00 34.12 254 SER A CA 1
ATOM 1362 C C . SER A 1 180 ? 30.818 51.691 -12.463 1.00 34.59 254 SER A C 1
ATOM 1363 O O . SER A 1 180 ? 32.036 51.491 -12.216 1.00 36.12 254 SER A O 1
ATOM 1366 N N . GLU A 1 181 ? 30.344 51.775 -13.697 1.00 33.29 255 GLU A N 1
ATOM 1367 C CA . GLU A 1 181 ? 31.145 51.515 -14.868 1.00 32.54 255 GLU A CA 1
ATOM 1368 C C . GLU A 1 181 ? 31.562 52.745 -15.663 1.00 31.79 255 GLU A C 1
ATOM 1369 O O . GLU A 1 181 ? 32.242 52.575 -16.710 1.00 32.17 255 GLU A O 1
ATOM 1375 N N . GLY A 1 182 ? 31.177 53.946 -15.222 1.00 31.53 256 GLY A N 1
ATOM 1376 C CA . GLY A 1 182 ? 31.490 55.209 -15.916 1.00 30.50 256 GLY A CA 1
ATOM 1377 C C . GLY A 1 182 ? 31.034 55.228 -17.384 1.00 29.72 256 GLY A C 1
ATOM 1378 O O . GLY A 1 182 ? 31.803 55.555 -18.292 1.00 30.42 256 GLY A O 1
ATOM 1379 N N . LEU A 1 183 ? 29.743 54.935 -17.608 1.00 26.19 257 LEU A N 1
ATOM 1380 C CA . LEU A 1 183 ? 29.234 54.736 -18.966 1.00 25.29 257 LEU A CA 1
ATOM 1381 C C . LEU A 1 183 ? 28.705 56.043 -19.480 1.00 24.47 257 LEU A C 1
ATOM 1382 O O . LEU A 1 183 ? 28.221 56.869 -18.703 1.00 25.90 257 LEU A O 1
ATOM 1387 N N . GLU A 1 184 ? 28.787 56.240 -20.777 1.00 24.03 258 GLU A N 1
ATOM 1388 C CA . GLU A 1 184 ? 28.360 57.483 -21.370 1.00 25.01 258 GLU A CA 1
ATOM 1389 C C . GLU A 1 184 ? 26.842 57.498 -21.532 1.00 23.93 258 GLU A C 1
ATOM 1390 O O . GLU A 1 184 ? 26.252 56.485 -21.841 1.00 24.34 258 GLU A O 1
ATOM 1396 N N . VAL A 1 185 ? 26.250 58.670 -21.382 1.00 21.79 259 VAL A N 1
ATOM 1397 C CA . VAL A 1 185 ? 24.826 58.842 -21.559 1.00 22.27 259 VAL A CA 1
ATOM 1398 C C . VAL A 1 185 ? 24.696 59.847 -22.638 1.00 24.29 259 VAL A C 1
ATOM 1399 O O . VAL A 1 185 ? 25.140 61.036 -22.450 1.00 26.52 259 VAL A O 1
ATOM 1403 N N . THR A 1 186 ? 24.209 59.391 -23.804 1.00 23.88 260 THR A N 1
ATOM 1404 C CA . THR A 1 186 ? 24.202 60.252 -24.981 1.00 25.84 260 THR A CA 1
ATOM 1405 C C . THR A 1 186 ? 22.852 60.561 -25.654 1.00 25.43 260 THR A C 1
ATOM 1406 O O . THR A 1 186 ? 22.767 61.445 -26.540 1.00 25.98 260 THR A O 1
ATOM 1410 N N . ASP A 1 187 ? 21.792 59.868 -25.216 1.00 21.26 261 ASP A N 1
ATOM 1411 C CA . ASP A 1 187 ? 20.448 60.228 -25.630 1.00 20.82 261 ASP A CA 1
ATOM 1412 C C . ASP A 1 187 ? 19.491 59.850 -24.485 1.00 21.17 261 ASP A C 1
ATOM 1413 O O . ASP A 1 187 ? 19.916 59.407 -23.421 1.00 19.45 261 ASP A O 1
ATOM 1418 N N . ASP A 1 188 ? 18.205 60.081 -24.675 1.00 19.60 262 ASP A N 1
ATOM 1419 C CA . ASP A 1 188 ? 17.311 60.032 -23.502 1.00 18.92 262 ASP A CA 1
ATOM 1420 C C . ASP A 1 188 ? 16.860 58.623 -23.065 1.00 18.35 262 ASP A C 1
ATOM 1421 O O . ASP A 1 188 ? 16.128 58.472 -22.138 1.00 19.52 262 ASP A O 1
ATOM 1426 N N . VAL A 1 189 ? 17.371 57.596 -23.738 1.00 18.30 263 VAL A N 1
ATOM 1427 C CA . VAL A 1 189 ? 17.187 56.238 -23.305 1.00 17.51 263 VAL A CA 1
ATOM 1428 C C . VAL A 1 189 ? 18.495 55.476 -23.061 1.00 18.73 263 VAL A C 1
ATOM 1429 O O . VAL A 1 189 ? 18.448 54.285 -22.878 1.00 19.03 263 VAL A O 1
ATOM 1433 N N . SER A 1 190 ? 19.624 56.154 -22.962 1.00 18.26 264 SER A N 1
ATOM 1434 C CA . SER A 1 190 ? 20.925 55.455 -22.865 1.00 19.05 264 SER A CA 1
ATOM 1435 C C . SER A 1 190 ? 20.980 54.599 -21.614 1.00 19.18 264 SER A C 1
ATOM 1436 O O . SER A 1 190 ? 21.585 53.518 -21.625 1.00 20.11 264 SER A O 1
ATOM 1439 N N . ILE A 1 191 ? 20.427 55.087 -20.475 1.00 16.68 265 ILE A N 1
ATOM 1440 C CA . ILE A 1 191 ? 20.563 54.331 -19.225 1.00 17.53 265 ILE A CA 1
ATOM 1441 C C . ILE A 1 191 ? 19.900 52.986 -19.316 1.00 18.22 265 ILE A C 1
ATOM 1442 O O . ILE A 1 191 ? 20.536 51.919 -19.050 1.00 19.39 265 ILE A O 1
ATOM 1447 N N . VAL A 1 192 ? 18.659 52.985 -19.784 1.00 17.57 266 VAL A N 1
ATOM 1448 C CA . VAL A 1 192 ? 17.976 51.723 -19.975 1.00 18.98 266 VA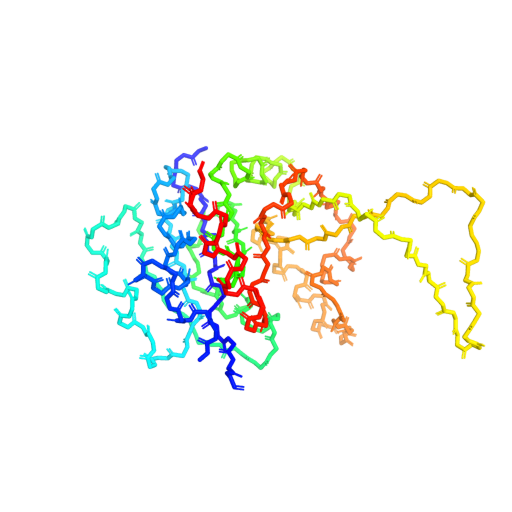L A CA 1
ATOM 1449 C C . VAL A 1 192 ? 18.592 50.861 -21.044 1.00 17.67 266 VAL A C 1
ATOM 1450 O O . VAL A 1 192 ? 18.462 49.616 -21.003 1.00 19.18 266 VAL A O 1
ATOM 1454 N N . GLU A 1 193 ? 19.227 51.452 -22.047 1.00 18.70 267 GLU A N 1
ATOM 1455 C CA . GLU A 1 193 ? 19.875 50.653 -23.075 1.00 19.11 267 GLU A CA 1
ATOM 1456 C C . GLU A 1 193 ? 20.991 49.789 -22.564 1.00 21.62 267 GLU A C 1
ATOM 1457 O O . GLU A 1 193 ? 21.319 48.774 -23.203 1.00 23.89 267 GLU A O 1
ATOM 1463 N N . TYR A 1 194 ? 21.651 50.200 -21.498 1.00 20.13 268 TYR A N 1
ATOM 1464 C CA . TYR A 1 194 ? 22.686 49.372 -20.886 1.00 20.86 268 TYR A CA 1
ATOM 1465 C C . TYR A 1 194 ? 22.139 48.198 -20.113 1.00 21.37 268 TYR A C 1
ATOM 1466 O O . TYR A 1 194 ? 22.856 47.249 -19.854 1.00 23.03 268 TYR A O 1
ATOM 1475 N N . LEU A 1 195 ? 20.861 48.219 -19.755 1.00 20.41 269 LEU A N 1
ATOM 1476 C CA . LEU A 1 195 ? 20.268 47.119 -19.009 1.00 19.36 269 LEU A CA 1
ATOM 1477 C C . LEU A 1 195 ? 19.724 46.106 -19.970 1.00 18.42 269 LEU A C 1
ATOM 1478 O O . LEU A 1 195 ? 19.422 46.383 -21.119 1.00 21.61 269 LEU A O 1
ATOM 1483 N N . LYS A 1 196 ? 19.552 44.861 -19.491 1.00 18.12 270 LYS A N 1
ATOM 1484 C CA . LYS A 1 196 ? 18.939 43.785 -20.297 1.00 19.32 270 LYS A CA 1
ATOM 1485 C C . LYS A 1 196 ? 17.418 43.783 -20.237 1.00 17.93 270 LYS A C 1
ATOM 1486 O O . LYS A 1 196 ? 16.773 43.147 -21.020 1.00 18.95 270 LYS A O 1
ATOM 1492 N N . HIS A 1 197 ? 16.821 44.626 -19.398 1.00 16.85 271 HIS A N 1
ATOM 1493 C CA . HIS A 1 197 ? 15.413 44.592 -19.258 1.00 15.59 271 HIS A CA 1
ATOM 1494 C C . HIS A 1 197 ? 14.732 45.334 -20.390 1.00 16.50 271 HIS A C 1
ATOM 1495 O O . HIS A 1 197 ? 15.172 46.392 -20.804 1.00 17.26 271 HIS A O 1
ATOM 1502 N N . PRO A 1 198 ? 13.666 44.790 -20.943 1.00 14.21 272 PRO A N 1
ATOM 1503 C CA . PRO A 1 198 ? 13.061 45.349 -22.170 1.00 16.44 272 PRO A CA 1
ATOM 1504 C C . PRO A 1 198 ? 12.437 46.702 -21.926 1.00 13.76 272 PRO A C 1
ATOM 1505 O O . PRO A 1 198 ? 11.941 47.026 -20.836 1.00 15.26 272 PRO A O 1
ATOM 1509 N N . VAL A 1 199 ? 12.376 47.455 -23.023 1.00 13.38 273 VAL A N 1
ATOM 1510 C CA . VAL A 1 199 ? 11.748 48.805 -23.027 1.00 13.07 273 VAL A CA 1
ATOM 1511 C C . VAL A 1 199 ? 10.680 48.857 -24.090 1.00 12.85 273 VAL A C 1
ATOM 1512 O O . VAL A 1 199 ? 11.013 48.674 -25.303 1.00 13.61 273 VAL A O 1
ATOM 1516 N N . TYR A 1 200 ? 9.452 49.024 -23.715 1.00 12.43 274 TYR A N 1
ATOM 1517 C CA . TYR A 1 200 ? 8.355 49.062 -24.631 1.00 12.56 274 TYR A CA 1
ATOM 1518 C C . TYR A 1 200 ? 8.169 50.438 -25.219 1.00 14.23 274 TYR A C 1
ATOM 1519 O O . TYR A 1 200 ? 8.332 51.409 -24.480 1.00 14.27 274 TYR A O 1
ATOM 1528 N N . VAL A 1 201 ? 7.768 50.541 -26.457 1.00 12.61 275 VAL A N 1
ATOM 1529 C CA . VAL A 1 201 ? 7.432 51.785 -27.075 1.00 12.44 275 VAL A CA 1
ATOM 1530 C C . VAL A 1 201 ? 5.925 51.867 -27.334 1.00 13.19 275 VAL A C 1
ATOM 1531 O O . VAL A 1 201 ? 5.368 51.119 -28.098 1.00 15.10 275 VAL A O 1
ATOM 1535 N N . SER A 1 202 ? 5.263 52.726 -26.550 1.00 12.78 276 SER A N 1
ATOM 1536 C CA . SER A 1 202 ? 3.847 52.953 -26.567 1.00 13.31 276 SER A CA 1
ATOM 1537 C C . SER A 1 202 ? 3.620 53.972 -27.652 1.00 13.40 276 SER A C 1
ATOM 1538 O O . SER A 1 202 ? 4.256 55.029 -27.715 1.00 14.79 276 SER A O 1
ATOM 1541 N N . GLN A 1 203 ? 2.648 53.708 -28.515 1.00 14.87 277 GLN A N 1
ATOM 1542 C CA . GLN A 1 203 ? 2.424 54.594 -29.656 1.00 15.78 277 GLN A CA 1
ATOM 1543 C C . GLN A 1 203 ? 1.654 55.808 -29.258 1.00 16.32 277 GLN A C 1
ATOM 1544 O O . GLN A 1 203 ? 0.469 55.693 -28.803 1.00 17.84 277 GLN A O 1
ATOM 1550 N N . GLY A 1 204 ? 2.287 56.985 -29.371 1.00 15.58 278 GLY A N 1
ATOM 1551 C CA . GLY A 1 204 ? 1.657 58.225 -28.993 1.00 17.07 278 GLY A CA 1
ATOM 1552 C C . GLY A 1 204 ? 1.133 58.972 -30.206 1.00 15.62 278 GLY A C 1
ATOM 1553 O O . GLY A 1 204 ? 0.735 58.378 -31.224 1.00 18.27 278 GLY A O 1
ATOM 1554 N N A SER A 1 205 ? 1.117 60.282 -30.070 0.50 16.06 279 SER A N 1
ATOM 1555 N N B SER A 1 205 ? 1.132 60.286 -30.058 0.50 16.41 279 SER A N 1
ATOM 1556 C CA A SER A 1 205 ? 0.492 61.157 -31.015 0.50 16.79 279 SER A CA 1
ATOM 1557 C CA B SER A 1 205 ? 0.574 61.185 -31.026 0.50 17.38 279 SER A CA 1
ATOM 1558 C C A SER A 1 205 ? 1.508 62.185 -31.493 0.50 17.02 279 SER A C 1
ATOM 1559 C C B SER A 1 205 ? 1.593 62.171 -31.515 0.50 17.35 279 SER A C 1
ATOM 1560 O O A SER A 1 205 ? 2.295 62.682 -30.701 0.50 16.92 279 SER A O 1
ATOM 1561 O O B SER A 1 205 ? 2.444 62.642 -30.767 0.50 17.25 279 SER A O 1
ATOM 1566 N N . TYR A 1 206 ? 1.486 62.554 -32.791 1.00 17.97 280 TYR A N 1
ATOM 1567 C CA . TYR A 1 206 ? 2.382 63.518 -33.310 1.00 17.81 280 TYR A CA 1
ATOM 1568 C C . TYR A 1 206 ? 2.181 64.908 -32.709 1.00 18.36 280 TYR A C 1
ATOM 1569 O O . TYR A 1 206 ? 3.080 65.706 -32.779 1.00 21.11 280 TYR A O 1
ATOM 1578 N N . THR A 1 207 ? 1.026 65.168 -32.051 1.00 19.02 281 THR A N 1
ATOM 1579 C CA . THR A 1 207 ? 0.817 66.403 -31.420 1.00 20.39 281 THR A CA 1
ATOM 1580 C C . THR A 1 207 ? 1.622 66.623 -30.155 1.00 21.11 281 THR A C 1
ATOM 1581 O O . THR A 1 207 ? 1.628 67.712 -29.650 1.00 22.40 281 THR A O 1
ATOM 1585 N N . ASN A 1 208 ? 2.259 65.569 -29.608 1.00 19.07 282 ASN A N 1
ATOM 1586 C CA . ASN A 1 208 ? 2.981 65.732 -28.381 1.00 17.77 282 ASN A CA 1
ATOM 1587 C C . ASN A 1 208 ? 4.355 66.249 -28.618 1.00 19.53 282 ASN A C 1
ATOM 1588 O O . ASN A 1 208 ? 5.350 65.641 -28.306 1.00 19.19 282 ASN A O 1
ATOM 1593 N N . ILE A 1 209 ? 4.421 67.444 -29.172 1.00 20.17 283 ILE A N 1
ATOM 1594 C CA . ILE A 1 209 ? 5.652 68.068 -29.513 1.00 21.68 283 ILE A CA 1
ATOM 1595 C C . ILE A 1 209 ? 6.370 68.675 -28.307 1.00 21.47 283 ILE A C 1
ATOM 1596 O O . ILE A 1 209 ? 5.817 69.024 -27.267 1.00 21.04 283 ILE A O 1
ATOM 1601 N N . LYS A 1 210 ? 7.669 68.831 -28.453 1.00 22.79 284 LYS A N 1
ATOM 1602 C CA . LYS A 1 210 ? 8.517 69.478 -27.472 1.00 24.87 284 LYS A CA 1
ATOM 1603 C C . LYS A 1 210 ? 8.671 70.919 -27.942 1.00 27.41 284 LYS A C 1
ATOM 1604 O O . LYS A 1 210 ? 8.955 71.152 -29.142 1.00 28.88 284 LYS A O 1
ATOM 1610 N N . VAL A 1 211 ? 8.440 71.836 -27.027 1.00 28.18 285 VAL A N 1
ATOM 1611 C CA . VAL A 1 211 ? 8.674 73.278 -27.317 1.00 32.00 285 VAL A CA 1
ATOM 1612 C C . VAL A 1 211 ? 10.133 73.629 -27.077 1.00 34.75 285 VAL A C 1
ATOM 1613 O O . VAL A 1 211 ? 10.611 73.742 -25.923 1.00 33.79 285 VAL A O 1
ATOM 1617 N N . THR A 1 212 ? 10.870 73.718 -28.195 1.00 39.21 286 THR A N 1
ATOM 1618 C CA . THR A 1 212 ? 12.266 74.088 -28.184 1.00 42.42 286 THR A CA 1
ATOM 1619 C C . THR A 1 212 ? 12.453 75.477 -28.764 1.00 43.97 286 THR A C 1
ATOM 1620 O O . THR A 1 212 ? 13.193 76.271 -28.188 1.00 44.85 286 THR A O 1
ATOM 1624 N N . THR A 1 213 ? 11.796 75.757 -29.873 1.00 44.64 287 THR A N 1
ATOM 1625 C CA . THR A 1 213 ? 12.044 76.986 -30.619 1.00 45.84 287 THR A CA 1
ATOM 1626 C C . THR A 1 213 ? 10.907 77.905 -30.367 1.00 46.71 287 THR A C 1
ATOM 1627 O O . THR A 1 213 ? 9.888 77.499 -29.822 1.00 46.12 287 THR A O 1
ATOM 1631 N N . PRO A 1 214 ? 11.080 79.180 -30.762 1.00 48.07 288 PRO A N 1
ATOM 1632 C CA . PRO A 1 214 ? 9.921 80.076 -30.911 1.00 47.87 288 PRO A CA 1
ATOM 1633 C C . PRO A 1 214 ? 8.871 79.596 -31.889 1.00 47.35 288 PRO A C 1
ATOM 1634 O O . PRO A 1 214 ? 7.690 79.852 -31.656 1.00 47.10 288 PRO A O 1
ATOM 1638 N N A ASP A 1 215 ? 9.268 78.958 -33.008 0.50 47.41 289 ASP A N 1
ATOM 1639 N N B ASP A 1 215 ? 9.326 78.967 -32.978 0.50 47.49 289 ASP A N 1
ATOM 1640 C CA A ASP A 1 215 ? 8.290 78.296 -33.929 0.50 47.65 289 ASP A CA 1
ATOM 1641 C CA B ASP A 1 215 ? 8.456 78.294 -33.944 0.50 47.85 289 ASP A CA 1
ATOM 1642 C C A ASP A 1 215 ? 7.342 77.401 -33.156 0.50 47.05 289 ASP A C 1
ATOM 1643 C C B ASP A 1 215 ? 7.447 77.335 -33.263 0.50 47.25 289 ASP A C 1
ATOM 1644 O O A ASP A 1 215 ? 6.141 77.371 -33.408 0.50 46.76 289 ASP A O 1
ATOM 1645 O O B ASP A 1 215 ? 6.302 77.206 -33.695 0.50 47.38 289 ASP A O 1
ATOM 1654 N N . ASP A 1 216 ? 7.904 76.672 -32.208 1.00 46.73 290 ASP A N 1
ATOM 1655 C CA . ASP A 1 216 ? 7.101 75.689 -31.452 1.00 45.66 290 ASP A CA 1
ATOM 1656 C C . ASP A 1 216 ? 5.999 76.289 -30.601 1.00 46.35 290 ASP A C 1
ATOM 1657 O O . ASP A 1 216 ? 4.908 75.716 -30.490 1.00 45.98 290 ASP A O 1
ATOM 1662 N N . LEU A 1 217 ? 6.266 77.479 -30.066 1.00 46.50 291 LEU A N 1
ATOM 1663 C CA . LEU A 1 217 ? 5.271 78.174 -29.281 1.00 46.51 291 LEU A CA 1
ATOM 1664 C C . LEU A 1 217 ? 4.018 78.400 -30.080 1.00 46.52 291 LEU A C 1
ATOM 1665 O O . LEU A 1 217 ? 2.942 78.176 -29.556 1.00 47.02 291 LEU A O 1
ATOM 1670 N N . LEU A 1 218 ? 4.104 78.835 -31.347 1.00 46.30 292 LEU A N 1
ATOM 1671 C CA . LEU A 1 218 ? 2.851 79.010 -32.085 1.00 46.02 292 LEU A CA 1
ATOM 1672 C C . LEU A 1 218 ? 2.261 77.722 -32.535 1.00 44.18 292 LEU A C 1
ATOM 1673 O O . LEU A 1 218 ? 1.058 77.614 -32.634 1.00 43.76 292 LEU A O 1
ATOM 1678 N N . LEU A 1 219 ? 3.084 76.714 -32.820 1.00 42.34 293 LEU A N 1
ATOM 1679 C CA . LEU A 1 219 ? 2.510 75.439 -33.211 1.00 40.87 293 LEU A CA 1
ATOM 1680 C C . LEU A 1 219 ? 1.692 74.869 -32.046 1.00 38.29 293 LEU A C 1
ATOM 1681 O O . LEU A 1 219 ? 0.571 74.365 -32.230 1.00 37.27 293 LEU A O 1
ATOM 1686 N N . ALA A 1 220 ? 2.274 74.981 -30.864 1.00 38.52 294 ALA A N 1
ATOM 1687 C CA . ALA A 1 220 ? 1.631 74.461 -29.625 1.00 37.67 294 ALA A CA 1
ATOM 1688 C C . ALA A 1 220 ? 0.343 75.195 -29.413 1.00 40.07 294 ALA A C 1
ATOM 1689 O O . ALA A 1 220 ? -0.735 74.607 -29.296 1.00 38.13 294 ALA A O 1
ATOM 1691 N N . GLU A 1 221 ? 0.439 76.522 -29.465 1.00 41.79 295 GLU A N 1
ATOM 1692 C CA . GLU A 1 221 ? -0.768 77.313 -29.322 1.00 43.66 295 GLU A CA 1
ATOM 1693 C C . GLU A 1 221 ? -1.825 76.953 -30.370 1.00 44.33 295 GLU A C 1
ATOM 1694 O O . GLU A 1 221 ? -2.996 76.874 -30.081 1.00 44.73 295 GLU A O 1
ATOM 1700 N N . ARG A 1 222 ? -1.388 76.697 -31.583 1.00 46.11 296 ARG A N 1
ATOM 1701 C CA . ARG A 1 222 ? -2.279 76.315 -32.668 1.00 47.55 296 ARG A CA 1
ATOM 1702 C C . ARG A 1 222 ? -2.904 74.924 -32.543 1.00 47.47 296 ARG A C 1
ATOM 1703 O O . ARG A 1 222 ? -3.993 74.691 -33.060 1.00 48.42 296 ARG A O 1
ATOM 1711 N N . ILE A 1 223 ? -2.201 73.980 -31.904 1.00 46.41 297 ILE A N 1
ATOM 1712 C CA . ILE A 1 223 ? -2.805 72.678 -31.602 1.00 46.14 297 ILE A CA 1
ATOM 1713 C C . ILE A 1 223 ? -3.850 72.765 -30.502 1.00 47.10 297 ILE A C 1
ATOM 1714 O O . ILE A 1 223 ? -4.906 72.121 -30.584 1.00 47.16 297 ILE A O 1
ATOM 1719 N N . LEU A 1 224 ? -3.521 73.533 -29.460 1.00 48.79 298 LEU A N 1
ATOM 1720 C CA . LEU A 1 224 ? -4.431 73.815 -28.341 1.00 50.54 298 LEU A CA 1
ATOM 1721 C C . LEU A 1 224 ? -5.796 74.370 -28.814 1.00 52.88 298 LEU A C 1
ATOM 1722 O O . LEU A 1 224 ? -6.816 74.111 -28.180 1.00 52.78 298 LEU A O 1
ATOM 1727 N N A SER A 1 225 ? -5.786 75.130 -29.917 0.50 54.15 299 SER A N 1
ATOM 1728 N N B SER A 1 225 ? -5.820 75.096 -29.933 0.50 54.04 299 SER A N 1
ATOM 1729 C CA A SER A 1 225 ? -7.013 75.647 -30.546 0.50 55.25 299 SER A CA 1
ATOM 1730 C CA B SER A 1 225 ? -7.070 75.672 -30.464 0.50 55.03 299 SER A CA 1
ATOM 1731 C C A SER A 1 225 ? -8.038 74.542 -30.725 0.50 56.43 299 SER A C 1
ATOM 1732 C C B SER A 1 225 ? -7.988 74.653 -31.176 0.50 56.29 299 SER A C 1
ATOM 1733 O O A SER A 1 225 ? -9.214 74.717 -30.392 0.50 56.73 299 SER A O 1
ATOM 1734 O O B SER A 1 225 ? -9.008 75.035 -31.768 0.50 56.44 299 SER A O 1
ATOM 1739 N N . GLU A 1 226 ? -7.568 73.382 -31.196 1.00 57.72 300 GLU A N 1
ATOM 1740 C CA . GLU A 1 226 ? -8.443 72.191 -31.411 1.00 58.92 300 GLU A CA 1
ATOM 1741 C C . GLU A 1 226 ? -9.771 72.470 -32.108 1.00 59.25 300 GLU A C 1
ATOM 1742 O O . GLU A 1 226 ? -10.429 71.543 -32.597 1.00 60.38 300 GLU A O 1
#

Nearest PDB structures (foldseek):
  2yc3-assembly1_A-2  TM=1.005E+00  e=4.517E-48  Arabidopsis thaliana
  2yc5-assembly1_A-2  TM=9.959E-01  e=2.575E-45  Arabidopsis thaliana
  5mro-assembly1_A  TM=1.001E+00  e=1.108E-44  Arabidopsis thaliana
  5mrq-assembly1_A-2  TM=9.733E-01  e=9.674E-41  Arabidopsis thaliana
  4nai-assembly1_A-2  TM=9.666E-01  e=1.247E-40  Arabidopsis thaliana

Foldseek 3Di:
DFQQEEEEEEDADDVDQQQDDQVPARLLVLVVQLQQPDRNHAEYEYAYDPVCVCSPVVCQVVTRHHYHYFYADDDVVSSVVRSLVPDDPRRFKYWYAYSLQNPFHSVLVVQQQVVCNVQFKEFEKAWDPDDDFDADPVRHGDDDPDDDTDIDTHGTIMGGSVLLVVLVCVCVVVVNDDDDDCVSVVVDPRDYHYRYGDPLRDGPDDPVVSVSVSVVVVD

CATH classification: 3.90.550.10